Protein 5UVD (pdb70)

Radius of gyration: 18.01 Å; Cα contacts (8 Å, |Δi|>4): 349; chains: 1; bounding box: 35×50×34 Å

B-factor: mean 18.22, std 7.39, range [7.33, 64.28]

Structure (mmCIF, N/CA/C/O backbone):
data_5UVD
#
_entry.id   5UVD
#
_cell.length_a   33.649
_cell.length_b   51.105
_cell.length_c   121.190
_cell.angle_alpha   90.00
_cell.angle_beta   90.00
_cell.angle_gamma   90.00
#
_symmetry.space_group_name_H-M   'P 21 21 21'
#
loop_
_entity.id
_entity.type
_entity.pdbx_description
1 polymer 'Nucleotidyltransferase-like protein'
2 non-polymer 'MAGNESIUM ION'
3 water water
#
loop_
_atom_site.group_PDB
_atom_site.id
_atom_site.type_symbol
_atom_site.label_atom_id
_atom_site.label_alt_id
_atom_site.label_comp_id
_atom_site.label_asym_id
_atom_site.label_entity_id
_atom_site.label_seq_id
_atom_site.pdbx_PDB_ins_code
_atom_site.Cartn_x
_atom_site.Cartn_y
_atom_site.Cartn_z
_atom_site.occupancy
_atom_site.B_iso_or_equiv
_atom_site.auth_seq_id
_atom_site.auth_comp_id
_atom_site.auth_asym_id
_atom_site.auth_atom_id
_atom_site.pdbx_PDB_model_num
ATOM 1 N N . ALA A 1 4 ? -5.997 -10.507 32.150 1.00 35.91 2 ALA A N 1
ATOM 2 C CA . ALA A 1 4 ? -4.473 -10.421 32.157 1.00 35.00 2 ALA A CA 1
ATOM 3 C C . ALA A 1 4 ? -3.990 -10.009 30.787 1.00 29.50 2 ALA A C 1
ATOM 4 O O . ALA A 1 4 ? -4.516 -10.560 29.759 1.00 31.37 2 ALA A O 1
ATOM 6 N N . PRO A 1 5 ? -3.052 -9.032 30.718 1.00 23.10 3 PRO A N 1
ATOM 7 C CA . PRO A 1 5 ? -2.520 -8.752 29.374 1.00 18.97 3 PRO A CA 1
ATOM 8 C C . PRO A 1 5 ? -1.656 -9.927 28.959 1.00 16.85 3 PRO A C 1
ATOM 9 O O . PRO A 1 5 ? -0.935 -10.544 29.752 1.00 14.98 3 PRO A O 1
ATOM 13 N N . LEU A 1 6 ? -1.810 -10.290 27.711 1.00 13.58 4 LEU A N 1
ATOM 14 C CA . LEU A 1 6 ? -1.084 -11.371 27.128 1.00 14.05 4 LEU A CA 1
ATOM 15 C C . LEU A 1 6 ? 0.358 -10.913 26.913 1.00 12.33 4 LEU A C 1
ATOM 16 O O . LEU A 1 6 ? 0.603 -9.751 26.547 1.00 11.86 4 LEU A O 1
ATOM 21 N N . SER A 1 7 ? 1.299 -11.802 27.216 1.00 10.46 5 SER A N 1
ATOM 22 C CA . SER A 1 7 ? 2.689 -11.540 26.767 1.00 10.88 5 SER A CA 1
ATOM 23 C C . SER A 1 7 ? 2.757 -11.476 25.247 1.00 10.39 5 SER A C 1
ATOM 24 O O . SER A 1 7 ? 1.848 -11.943 24.557 1.00 9.42 5 SER A O 1
ATOM 27 N N . SER A 1 8 ? 3.873 -10.978 24.694 1.00 10.92 6 SER A N 1
ATOM 28 C CA . SER A 1 8 ? 4.072 -11.069 23.270 1.00 13.09 6 SER A CA 1
ATOM 29 C C . SER A 1 8 ? 4.057 -12.520 22.763 1.00 12.41 6 SER A C 1
ATOM 30 O O . SER A 1 8 ? 3.412 -12.822 21.751 1.00 11.10 6 SER A O 1
ATOM 33 N N . ASP A 1 9 ? 4.692 -13.422 23.498 1.00 11.32 7 ASP A N 1
ATOM 34 C CA . ASP A 1 9 ? 4.676 -14.837 23.128 1.00 11.33 7 ASP A CA 1
ATOM 35 C C . ASP A 1 9 ? 3.262 -15.417 23.092 1.00 11.17 7 ASP A C 1
ATOM 36 O O . ASP A 1 9 ? 2.859 -16.100 22.144 1.00 12.00 7 ASP A O 1
ATOM 41 N N . GLU A 1 10 ? 2.499 -15.115 24.110 1.00 11.04 8 GLU A N 1
ATOM 42 C CA . GLU A 1 10 ? 1.162 -15.593 24.226 1.00 10.57 8 GLU A CA 1
ATOM 43 C C . GLU A 1 10 ? 0.280 -15.053 23.092 1.00 9.97 8 GLU A C 1
ATOM 44 O O . GLU A 1 10 ? -0.478 -15.815 22.468 1.00 10.29 8 GLU A O 1
ATOM 50 N N . LEU A 1 11 ? 0.340 -13.753 22.861 1.00 9.71 9 LEU A N 1
ATOM 51 C CA . LEU A 1 11 ? -0.447 -13.149 21.792 1.00 9.93 9 LEU A CA 1
ATOM 52 C C . LEU A 1 11 ? -0.162 -13.837 20.461 1.00 10.64 9 LEU A C 1
ATOM 53 O O . LEU A 1 11 ? -1.087 -14.065 19.665 1.00 9.98 9 LEU A O 1
ATOM 58 N N . LYS A 1 12 ? 1.118 -14.119 20.180 1.00 10.11 10 LYS A N 1
ATOM 59 C CA . LYS A 1 12 ? 1.481 -14.763 18.980 1.00 10.78 10 LYS A CA 1
ATOM 60 C C . LYS A 1 12 ? 0.927 -16.169 18.851 1.00 10.14 10 LYS A C 1
ATOM 61 O O . LYS A 1 12 ? 0.487 -16.548 17.760 1.00 9.49 10 LYS A O 1
ATOM 67 N N . THR A 1 13 ? 0.884 -16.918 19.953 1.00 10.05 11 THR A N 1
ATOM 68 C CA . THR A 1 13 ? 0.186 -18.234 19.951 1.00 11.53 11 THR A CA 1
ATOM 69 C C . THR A 1 13 ? -1.296 -18.092 19.626 1.00 11.69 11 THR A C 1
ATOM 70 O O . THR A 1 13 ? -1.809 -18.811 18.708 1.00 12.95 11 THR A O 1
ATOM 74 N N . VAL A 1 14 ? -1.960 -17.114 20.261 1.00 10.80 12 VAL A N 1
ATOM 75 C CA . VAL A 1 14 ? -3.403 -16.920 20.017 1.00 10.90 12 VAL A CA 1
ATOM 76 C C . VAL A 1 14 ? -3.690 -16.590 18.529 1.00 11.81 12 VAL A C 1
ATOM 77 O O . VAL A 1 14 ? -4.503 -17.245 17.847 1.00 10.24 12 VAL A O 1
ATOM 81 N N . VAL A 1 15 ? -3.031 -15.565 18.018 1.00 11.97 13 VAL A N 1
ATOM 82 C CA . VAL A 1 15 ? -3.296 -15.170 16.625 1.00 11.33 13 VAL A CA 1
ATOM 83 C C . VAL A 1 15 ? -2.851 -16.217 15.610 1.00 11.49 13 VAL A C 1
ATOM 84 O O . VAL A 1 15 ? -3.482 -16.336 14.552 1.00 11.10 13 VAL A O 1
ATOM 88 N N . SER A 1 16 ? -1.763 -16.907 15.842 1.00 11.52 14 SER A N 1
ATOM 89 C CA . SER A 1 16 ? -1.381 -17.963 14.881 1.00 13.71 14 SER A CA 1
ATOM 90 C C . SER A 1 16 ? -2.418 -19.089 14.818 1.00 12.36 14 SER A C 1
ATOM 91 O O . SER A 1 16 ? -2.743 -19.528 13.739 1.00 10.75 14 SER A O 1
ATOM 94 N N . VAL A 1 17 ? -3.033 -19.441 15.953 1.00 12.15 15 VAL A N 1
ATOM 95 C CA . VAL A 1 17 ? -4.049 -20.464 15.933 1.00 12.83 15 VAL A CA 1
ATOM 96 C C . VAL A 1 17 ? -5.307 -19.920 15.292 1.00 11.39 15 VAL A C 1
ATOM 97 O O . VAL A 1 17 ? -5.917 -20.540 14.438 1.00 10.61 15 VAL A O 1
ATOM 101 N N . LEU A 1 18 ? -5.697 -18.706 15.652 1.00 12.14 16 LEU A N 1
ATOM 102 C CA . LEU A 1 18 ? -6.874 -18.154 15.044 1.00 12.13 16 LEU A CA 1
ATOM 103 C C . LEU A 1 18 ? -6.748 -18.116 13.502 1.00 11.39 16 LEU A C 1
ATOM 104 O O . LEU A 1 18 ? -7.707 -18.384 12.765 1.00 10.37 16 LEU A O 1
ATOM 109 N N . ALA A 1 19 ? -5.586 -17.675 13.045 1.00 10.20 17 ALA A N 1
ATOM 110 C CA . ALA A 1 19 ? -5.291 -17.551 11.589 1.00 10.83 17 ALA A CA 1
ATOM 111 C C . ALA A 1 19 ? -5.427 -18.935 10.930 1.00 10.19 17 ALA A C 1
ATOM 112 O O . ALA A 1 19 ? -6.097 -19.088 9.893 1.00 10.17 17 ALA A O 1
ATOM 114 N N . GLN A 1 20 ? -4.840 -19.939 11.567 1.00 10.74 18 GLN A N 1
ATOM 115 C CA . GLN A 1 20 ? -4.949 -21.349 11.117 1.00 12.33 18 GLN A CA 1
ATOM 116 C C . GLN A 1 20 ? -6.372 -21.793 10.975 1.00 12.02 18 GLN A C 1
ATOM 117 O O . GLN A 1 20 ? -6.752 -22.395 9.966 1.00 10.95 18 GLN A O 1
ATOM 123 N N . LYS A 1 21 ? -7.192 -21.498 11.983 1.00 11.29 19 LYS A N 1
ATOM 124 C CA . LYS A 1 21 ? -8.598 -21.950 11.972 1.00 12.77 19 LYS A CA 1
ATOM 125 C C . LYS A 1 21 ? -9.484 -21.185 10.962 1.00 11.94 19 LYS A C 1
ATOM 126 O O . LYS A 1 21 ? -10.268 -21.784 10.234 1.00 11.24 19 LYS A O 1
ATOM 132 N N . LEU A 1 22 ? -9.335 -19.863 10.899 1.00 11.08 20 LEU A N 1
ATOM 133 C CA . LEU A 1 22 ? -10.032 -19.079 9.898 1.00 10.96 20 LEU A CA 1
ATOM 134 C C . LEU A 1 22 ? -9.658 -19.450 8.464 1.00 10.35 20 LEU A C 1
ATOM 135 O O . LEU A 1 22 ? -10.539 -19.559 7.615 1.00 10.04 20 LEU A O 1
ATOM 140 N N . ASP A 1 23 ? -8.370 -19.649 8.212 1.00 10.79 21 ASP A N 1
ATOM 141 C CA . ASP A 1 23 ? -7.895 -20.137 6.940 1.00 11.90 21 ASP A CA 1
ATOM 142 C C . ASP A 1 23 ? -8.506 -21.503 6.603 1.00 11.61 21 ASP A C 1
ATOM 143 O O . ASP A 1 23 ? -8.912 -21.715 5.442 1.00 10.54 21 ASP A O 1
ATOM 148 N N . SER A 1 24 ? -8.626 -22.387 7.598 1.00 11.38 22 SER A N 1
ATOM 149 C CA . SER A 1 24 ? -9.171 -23.718 7.333 1.00 13.86 22 SER A CA 1
ATOM 150 C C . SER A 1 24 ? -10.703 -23.639 7.038 1.00 14.91 22 SER A C 1
ATOM 151 O O . SER A 1 24 ? -11.205 -24.457 6.317 1.00 14.26 22 SER A O 1
ATOM 154 N N . LEU A 1 25 ? -11.395 -22.622 7.555 1.00 13.38 23 LEU A N 1
ATOM 155 C CA . LEU A 1 25 ? -12.795 -22.338 7.210 1.00 13.73 23 LEU A CA 1
ATOM 156 C C . LEU A 1 25 ? -12.988 -21.491 5.944 1.00 12.63 23 LEU A C 1
ATOM 157 O O . LEU A 1 25 ? -14.124 -21.215 5.560 1.00 11.44 23 LEU A O 1
ATOM 162 N N . ASN A 1 26 ? -11.877 -21.134 5.291 1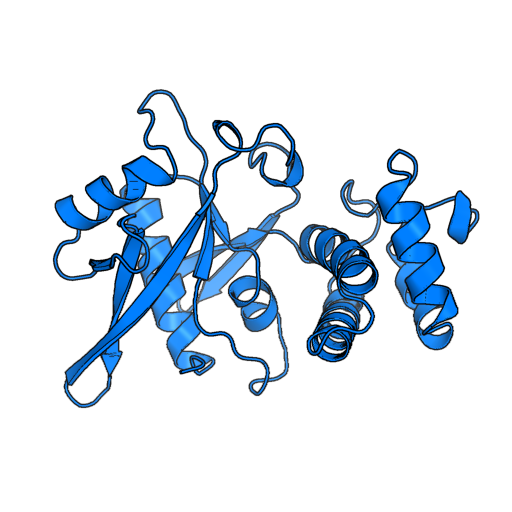.00 12.16 24 ASN A N 1
ATOM 163 C CA . ASN A 1 26 ? -11.856 -20.238 4.192 1.00 14.15 24 ASN A CA 1
ATOM 164 C C . ASN A 1 26 ? -12.579 -18.910 4.429 1.00 12.62 24 ASN A C 1
ATOM 165 O O . ASN A 1 26 ? -13.356 -18.471 3.595 1.00 11.44 24 ASN A O 1
ATOM 170 N N . ILE A 1 27 ? -12.385 -18.350 5.614 1.00 10.46 25 ILE A N 1
ATOM 171 C CA . ILE A 1 27 ? -12.888 -17.035 5.954 1.00 10.93 25 ILE A CA 1
ATOM 172 C C . ILE A 1 27 ? -11.784 -16.040 5.951 1.00 11.91 25 ILE A C 1
ATOM 173 O O . ILE A 1 27 ? -10.781 -16.197 6.689 1.00 12.54 25 ILE A O 1
ATOM 178 N N . ASP A 1 28 ? -11.929 -15.023 5.120 1.00 11.45 26 ASP A N 1
ATOM 179 C CA . ASP A 1 28 ? -10.965 -13.940 5.052 1.00 12.39 26 ASP A CA 1
ATOM 180 C C . ASP A 1 28 ? -11.207 -12.981 6.232 1.00 11.96 26 ASP A C 1
ATOM 181 O O . ASP A 1 28 ? -12.316 -12.830 6.686 1.00 10.15 26 ASP A O 1
ATOM 186 N N . TYR A 1 29 ? -10.134 -12.432 6.760 1.00 11.45 27 TYR A N 1
ATOM 187 C CA . TYR A 1 29 ? -10.168 -11.631 7.964 1.00 11.12 27 TYR A CA 1
ATOM 188 C C . TYR A 1 29 ? -8.999 -10.662 8.020 1.00 10.96 27 TYR A C 1
ATOM 189 O O . TYR A 1 29 ? -8.006 -10.781 7.284 1.00 8.79 27 TYR A O 1
ATOM 198 N N . ALA A 1 30 ? -9.087 -9.708 8.958 1.00 10.24 28 ALA A N 1
ATOM 199 C CA . ALA A 1 30 ? -7.873 -8.926 9.304 1.00 10.32 28 ALA A CA 1
ATOM 200 C C . ALA A 1 30 ? -7.960 -8.539 10.742 1.00 9.65 28 ALA A C 1
ATOM 201 O O . ALA A 1 30 ? -8.997 -8.171 11.222 1.00 9.61 28 ALA A O 1
ATOM 203 N N . ILE A 1 31 ? -6.858 -8.664 11.453 1.00 10.32 29 ILE A N 1
ATOM 204 C CA . ILE A 1 31 ? -6.791 -8.285 12.854 1.00 10.22 29 ILE A CA 1
ATOM 205 C C . ILE A 1 31 ? -6.547 -6.753 12.974 1.00 10.10 29 ILE A C 1
ATOM 206 O O . ILE A 1 31 ? -5.809 -6.182 12.235 1.00 9.96 29 ILE A O 1
ATOM 211 N N . MET A 1 32 ? -7.241 -6.120 13.926 1.00 10.43 30 MET A N 1
ATOM 212 C CA . MET A 1 32 ? -7.141 -4.701 14.203 1.00 10.47 30 MET A CA 1
ATOM 213 C C . MET A 1 32 ? -6.914 -4.542 15.703 1.00 10.51 30 MET A C 1
ATOM 214 O O . MET A 1 32 ? -6.539 -5.532 16.433 1.00 10.08 30 MET A O 1
ATOM 219 N N . GLY A 1 33 ? -7.134 -3.341 16.175 1.00 10.51 31 GLY A N 1
ATOM 220 C CA . GLY A 1 33 ? -7.063 -3.072 17.627 1.00 11.29 31 GLY A CA 1
ATOM 221 C C . GLY A 1 33 ? -5.707 -3.373 18.270 1.00 11.79 31 GLY A C 1
ATOM 222 O O . GLY A 1 33 ? -4.688 -3.341 17.644 1.00 13.15 31 GLY A O 1
ATOM 223 N N . GLY A 1 34 ? -5.754 -3.624 19.580 1.00 12.75 32 GLY A N 1
ATOM 224 C CA . GLY A 1 34 ? -4.561 -3.826 20.398 1.00 12.40 32 GLY A CA 1
ATOM 225 C C . GLY A 1 34 ? -3.697 -4.941 19.878 1.00 12.32 32 GLY A C 1
ATOM 226 O O . GLY A 1 34 ? -2.442 -4.825 19.890 1.00 14.84 32 GLY A O 1
ATOM 227 N N . ALA A 1 35 ? -4.322 -6.057 19.442 1.00 11.49 33 ALA A N 1
ATOM 228 C CA . ALA A 1 35 ? -3.512 -7.151 18.867 1.00 12.24 33 ALA A CA 1
ATOM 229 C C . ALA A 1 35 ? -2.643 -6.697 17.687 1.00 11.27 33 ALA A C 1
ATOM 230 O O . ALA A 1 35 ? -1.432 -7.013 17.612 1.00 11.49 33 ALA A O 1
ATOM 232 N N . ALA A 1 36 ? -3.246 -5.966 16.757 1.00 10.56 34 ALA A N 1
ATOM 233 C CA . ALA A 1 36 ? -2.460 -5.482 15.599 1.00 10.61 34 ALA A CA 1
ATOM 234 C C . ALA A 1 36 ? -1.341 -4.598 16.038 1.00 11.31 34 ALA A C 1
ATOM 235 O O . ALA A 1 36 ? -0.190 -4.754 15.568 1.00 10.81 34 ALA A O 1
ATOM 237 N N . THR A 1 37 ? -1.688 -3.644 16.889 1.00 12.06 35 THR A N 1
ATOM 238 C CA . THR A 1 37 ? -0.691 -2.701 17.440 1.00 12.99 35 THR A CA 1
ATOM 239 C C . THR A 1 37 ? 0.481 -3.412 18.102 1.00 12.89 35 THR A C 1
ATOM 240 O O . THR A 1 37 ? 1.626 -3.084 17.833 1.00 13.19 35 THR A O 1
ATOM 244 N N . CYS A 1 38 ? 0.157 -4.386 18.932 1.00 12.05 36 CYS A N 1
ATOM 245 C CA . CYS A 1 38 ? 1.168 -5.180 19.661 1.00 12.70 36 CYS A CA 1
ATOM 246 C C . CYS A 1 38 ? 2.022 -5.984 18.727 1.00 12.88 36 CYS A C 1
ATOM 247 O O . CYS A 1 38 ? 3.259 -6.067 18.922 1.00 13.59 36 CYS A O 1
ATOM 250 N N . LEU A 1 39 ? 1.385 -6.604 17.721 1.00 12.70 37 LEU A N 1
ATOM 251 C CA . LEU A 1 39 ? 2.126 -7.398 16.761 1.00 13.39 37 LEU A CA 1
ATOM 252 C C . LEU A 1 39 ? 3.118 -6.591 15.941 1.00 15.81 37 LEU A C 1
ATOM 253 O O . LEU A 1 39 ? 4.195 -7.095 15.605 1.00 14.78 37 LEU A O 1
ATOM 258 N N . LEU A 1 40 ? 2.766 -5.343 15.668 1.00 14.99 38 LEU A N 1
ATOM 259 C CA . LEU A 1 40 ? 3.649 -4.416 14.976 1.00 16.68 38 LEU A CA 1
ATOM 260 C C . LEU A 1 40 ? 4.575 -3.617 15.892 1.00 18.60 38 LEU A C 1
ATOM 261 O O . LEU A 1 40 ? 5.359 -2.849 15.421 1.00 18.30 38 LEU A O 1
ATOM 266 N N . SER A 1 41 ? 4.493 -3.806 17.196 1.00 20.03 39 SER A N 1
ATOM 267 C CA . SER A 1 41 ? 5.397 -3.101 18.138 1.00 21.73 39 SER A CA 1
ATOM 268 C C . SER A 1 41 ? 6.808 -3.656 18.278 1.00 21.94 39 SER A C 1
ATOM 269 O O . SER A 1 41 ? 7.018 -4.830 18.415 1.00 24.62 39 SER A O 1
ATOM 272 N N . GLY A 1 42 ? 7.789 -2.785 18.359 1.00 21.38 40 GLY A N 1
ATOM 273 C CA . GLY A 1 42 ? 9.150 -3.191 18.741 1.00 23.34 40 GLY A CA 1
ATOM 274 C C . GLY A 1 42 ? 9.329 -3.378 20.248 1.00 25.40 40 GLY A C 1
ATOM 275 O O . GLY A 1 42 ? 10.334 -3.979 20.696 1.00 27.25 40 GLY A O 1
ATOM 276 N N . ASP A 1 43 ? 8.337 -2.920 21.031 1.00 20.58 41 ASP A N 1
ATOM 277 C CA . ASP A 1 43 ? 8.417 -2.923 22.489 1.00 19.55 41 ASP A CA 1
ATOM 278 C C . ASP A 1 43 ? 7.587 -4.061 23.086 1.00 18.76 41 ASP A C 1
ATOM 279 O O . ASP A 1 43 ? 6.353 -4.032 23.060 1.00 19.32 41 ASP A O 1
ATOM 284 N N . PRO A 1 44 ? 8.254 -5.058 23.666 1.00 19.25 42 PRO A N 1
ATOM 285 C CA . PRO A 1 44 ? 7.514 -6.144 24.303 1.00 19.74 42 PRO A CA 1
ATOM 286 C C . PRO A 1 44 ? 6.589 -5.732 25.459 1.00 16.74 42 PRO A C 1
ATOM 287 O O . PRO A 1 44 ? 5.743 -6.525 25.849 1.00 19.32 42 PRO A O 1
ATOM 291 N N . ASN A 1 45 ? 6.771 -4.536 26.022 1.00 15.25 43 ASN A N 1
ATOM 292 C CA . ASN A 1 45 ? 5.920 -4.043 27.104 1.00 14.29 43 ASN A CA 1
ATOM 293 C C . ASN A 1 45 ? 4.554 -3.638 26.616 1.00 13.00 43 ASN A C 1
ATOM 294 O O . ASN A 1 45 ? 3.646 -3.611 27.399 1.00 12.62 43 ASN A O 1
ATOM 299 N N . ARG A 1 46 ? 4.419 -3.331 25.336 1.00 13.34 44 ARG A N 1
ATOM 300 C CA . ARG A 1 46 ? 3.104 -3.075 24.736 1.00 13.41 44 ARG A CA 1
ATOM 301 C C . ARG A 1 46 ? 2.323 -4.407 24.613 1.00 14.00 44 ARG A C 1
ATOM 302 O O . ARG A 1 46 ? 2.730 -5.314 23.866 1.00 13.20 44 ARG A O 1
ATOM 310 N N . ARG A 1 47 ? 1.256 -4.536 25.398 1.00 12.86 45 ARG A N 1
ATOM 311 C CA . ARG A 1 47 ? 0.500 -5.783 25.480 1.00 12.54 45 ARG A CA 1
ATOM 312 C C . ARG A 1 47 ? -1.019 -5.513 25.496 1.00 12.04 45 ARG A C 1
ATOM 313 O O . ARG A 1 47 ? -1.489 -4.430 25.853 1.00 11.72 45 ARG A O 1
ATOM 321 N N . THR A 1 48 ? -1.771 -6.544 25.193 1.00 11.69 46 THR A N 1
ATOM 322 C CA . THR A 1 48 ? -3.241 -6.433 25.101 1.00 11.86 46 THR A CA 1
ATOM 323 C C . THR A 1 48 ? -3.902 -7.676 25.673 1.00 11.69 46 THR A C 1
ATOM 32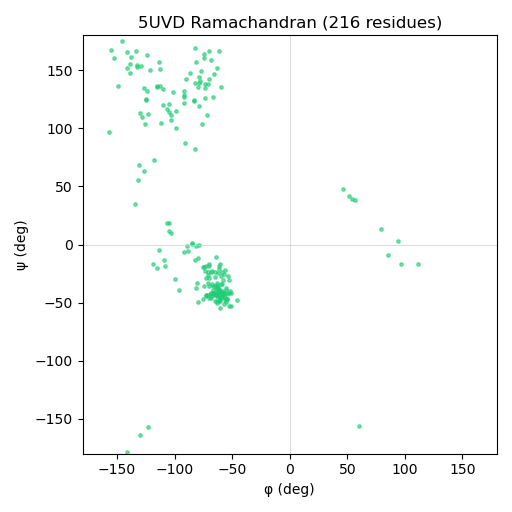4 O O . THR A 1 48 ? -3.243 -8.679 25.903 1.00 13.74 46 THR A O 1
ATOM 328 N N . GLU A 1 49 ? -5.208 -7.595 25.922 1.00 12.65 47 GLU A N 1
ATOM 329 C CA . GLU A 1 49 ? -5.931 -8.634 26.624 1.00 15.13 47 GLU A CA 1
ATOM 330 C C . GLU A 1 49 ? -6.901 -9.476 25.751 1.00 14.54 47 GLU A C 1
ATOM 331 O O . GLU A 1 49 ? -7.314 -10.552 26.161 1.00 15.98 47 GLU A O 1
ATOM 337 N N . ASP A 1 50 ? -7.267 -8.962 24.586 1.00 12.87 48 ASP A N 1
ATOM 338 C CA . ASP A 1 50 ? -8.150 -9.720 23.682 1.00 12.13 48 ASP A CA 1
ATOM 339 C C . ASP A 1 50 ? -7.728 -9.517 22.230 1.00 10.93 48 ASP A C 1
ATOM 340 O O . ASP A 1 50 ? -6.743 -8.825 21.932 1.00 10.46 48 ASP A O 1
ATOM 345 N N . VAL A 1 51 ? -8.474 -10.122 21.319 1.00 10.94 49 VAL A N 1
ATOM 346 C CA . VAL A 1 51 ? -8.155 -10.017 19.896 1.00 10.48 49 VAL A CA 1
ATOM 347 C C . VAL A 1 51 ? -9.362 -9.510 19.180 1.00 10.32 49 VAL A C 1
ATOM 348 O O . VAL A 1 51 ? -10.455 -10.097 19.322 1.00 11.24 49 VAL A O 1
ATOM 352 N N . ASP A 1 52 ? -9.179 -8.427 18.443 1.00 10.06 50 ASP A N 1
ATOM 353 C CA . ASP A 1 52 ? -10.264 -7.768 17.670 1.00 10.48 50 ASP A CA 1
ATOM 354 C C . ASP A 1 52 ? -10.030 -7.980 16.214 1.00 9.97 50 ASP A C 1
ATOM 355 O O . ASP A 1 52 ? -8.893 -7.858 15.798 1.00 9.58 50 ASP A O 1
ATOM 360 N N . LEU A 1 53 ? -11.059 -8.369 15.428 1.00 9.03 51 LEU A N 1
ATOM 361 C CA . LEU A 1 53 ? -10.832 -8.642 14.039 1.00 9.28 51 LEU A CA 1
ATOM 362 C C . LEU A 1 53 ? -12.099 -8.402 13.276 1.00 8.44 51 LEU A C 1
ATOM 363 O O . LEU A 1 53 ? -13.215 -8.445 13.845 1.00 8.52 51 LEU A O 1
ATOM 368 N N . VAL A 1 54 ? -11.912 -8.222 11.982 1.00 7.96 52 VAL A N 1
ATOM 369 C CA . VAL A 1 54 ? -12.980 -8.075 11.042 1.00 8.12 52 VAL A CA 1
ATOM 370 C C . VAL A 1 54 ? -12.923 -9.332 10.176 1.00 8.16 52 VAL A C 1
ATOM 371 O O . VAL A 1 54 ? -11.851 -9.735 9.727 1.00 7.85 52 VAL A O 1
ATOM 375 N N . ILE A 1 55 ? -14.072 -9.920 9.895 1.00 8.91 53 ILE A N 1
ATOM 376 C CA . ILE A 1 55 ? -14.166 -10.991 8.923 1.00 9.64 53 ILE A CA 1
ATOM 377 C C . ILE A 1 55 ? -14.990 -10.555 7.712 1.00 10.71 53 ILE A C 1
ATOM 378 O O . ILE A 1 55 ? -15.791 -9.578 7.778 1.00 10.00 53 ILE A O 1
ATOM 383 N N . HIS A 1 56 ? -14.735 -11.245 6.607 1.00 9.98 54 HIS A N 1
ATOM 384 C CA . HIS A 1 56 ? -15.518 -11.014 5.361 1.00 12.69 54 HIS A CA 1
ATOM 385 C C . HIS A 1 56 ? -16.716 -11.957 5.309 1.00 12.09 54 HIS A C 1
ATOM 386 O O . HIS A 1 56 ? -16.545 -13.161 5.401 1.00 12.90 54 HIS A O 1
ATOM 393 N N . VAL A 1 57 ? -17.921 -11.418 5.077 1.00 13.65 55 VAL A N 1
ATOM 394 C CA . VAL A 1 57 ? -19.108 -12.252 5.008 1.00 13.23 55 VAL A CA 1
ATOM 395 C C . VAL A 1 57 ? -19.449 -12.455 3.521 1.00 13.34 55 VAL A C 1
ATOM 396 O O . VAL A 1 57 ? -19.476 -11.504 2.740 1.00 11.09 55 VAL A O 1
ATOM 400 N N . ASP A 1 58 ? -19.674 -13.693 3.162 1.00 13.15 56 ASP A N 1
ATOM 401 C CA . ASP A 1 58 ? -20.042 -13.986 1.802 1.00 15.22 56 ASP A CA 1
ATOM 402 C C . ASP A 1 58 ? -21.384 -14.729 1.792 1.00 15.03 56 ASP A C 1
ATOM 403 O O . ASP A 1 58 ? -22.184 -14.601 2.737 1.00 13.55 56 ASP A O 1
ATOM 408 N N . HIS A 1 59 ? -21.637 -15.465 0.719 1.00 14.66 57 HIS A N 1
ATOM 409 C CA . HIS A 1 59 ? -22.906 -16.167 0.530 1.00 15.71 57 HIS A CA 1
ATOM 410 C C . HIS A 1 59 ? -23.227 -17.175 1.638 1.00 14.46 57 HIS A C 1
ATOM 411 O O . HIS A 1 59 ? -24.370 -17.465 1.839 1.00 12.31 57 HIS A O 1
ATOM 418 N N . ARG A 1 60 ? -22.206 -17.690 2.363 1.00 13.25 58 ARG A N 1
ATOM 419 C CA . ARG A 1 60 ? -22.451 -18.596 3.462 1.00 12.70 58 ARG A CA 1
ATOM 420 C C . ARG A 1 60 ? -23.096 -17.913 4.651 1.00 11.79 58 ARG A C 1
ATOM 421 O O . ARG A 1 60 ? -23.599 -18.585 5.554 1.00 11.39 58 ARG A O 1
ATOM 429 N N . LYS A 1 61 ? -23.033 -16.581 4.668 1.00 11.18 59 LYS A N 1
ATOM 430 C CA . LYS A 1 61 ? -23.596 -15.736 5.754 1.00 13.62 59 LYS A CA 1
ATOM 431 C C . LYS A 1 61 ? -23.016 -16.102 7.150 1.00 12.80 59 LYS A C 1
ATOM 432 O O . LYS A 1 61 ? -23.730 -16.125 8.174 1.00 12.45 59 LYS A O 1
ATOM 438 N N . ILE A 1 62 ? -21.714 -16.417 7.176 1.00 12.92 60 ILE A N 1
ATOM 439 C CA . ILE A 1 62 ? -21.040 -16.571 8.458 1.00 12.73 60 ILE A CA 1
ATOM 440 C C . ILE A 1 62 ? -20.664 -15.154 8.903 1.00 12.79 60 ILE A C 1
ATOM 441 O O . ILE A 1 62 ? -19.529 -14.700 8.734 1.00 12.22 60 ILE A O 1
ATOM 446 N N . THR A 1 63 ? -21.642 -14.485 9.491 1.00 12.05 61 THR A N 1
ATOM 447 C CA . THR A 1 63 ? -21.498 -13.148 10.014 1.00 11.56 61 THR A CA 1
ATOM 448 C C . THR A 1 63 ? -20.590 -13.235 11.252 1.00 10.72 61 THR A C 1
ATOM 449 O O . THR A 1 63 ? -20.344 -14.313 11.761 1.00 11.19 61 THR A O 1
ATOM 453 N N . ALA A 1 64 ? -20.105 -12.097 11.718 1.00 11.32 62 ALA A N 1
ATOM 454 C CA . ALA A 1 64 ? -19.258 -12.035 12.956 1.00 11.99 62 ALA A CA 1
ATOM 455 C C . ALA A 1 64 ? -19.989 -12.756 14.100 1.00 11.54 62 ALA A C 1
ATOM 456 O O . ALA A 1 64 ? -19.383 -13.581 14.795 1.00 11.96 62 ALA A O 1
ATOM 458 N N . ASP A 1 65 ? -21.327 -12.578 14.201 1.00 12.99 63 ASP A N 1
ATOM 459 C CA . ASP A 1 65 ? -22.084 -13.235 15.230 1.00 13.81 63 ASP A CA 1
ATOM 460 C C . ASP A 1 65 ? -22.146 -14.741 15.017 1.00 14.21 63 ASP A C 1
ATOM 461 O O . ASP A 1 65 ? -21.963 -15.535 15.938 1.00 14.35 63 ASP A O 1
ATOM 466 N N . ASN A 1 66 ? -22.397 -15.142 13.766 1.00 12.37 64 ASN A N 1
ATOM 467 C CA . ASN A 1 66 ? -22.497 -16.532 13.413 1.00 11.00 64 ASN A CA 1
ATOM 468 C C . ASN A 1 66 ? -21.171 -17.289 13.510 1.00 11.73 64 ASN A C 1
ATOM 469 O O . ASN A 1 66 ? -21.155 -18.471 13.660 1.00 11.26 64 ASN A O 1
ATOM 474 N N . LEU A 1 67 ? -20.067 -16.582 13.412 1.00 11.00 65 LEU A N 1
ATOM 475 C CA . LEU A 1 67 ? -18.748 -17.215 13.563 1.00 11.83 65 LEU A CA 1
ATOM 476 C C . LEU A 1 67 ? -18.579 -17.926 14.908 1.00 11.70 65 LEU A C 1
ATOM 477 O O . LEU A 1 67 ? -17.874 -18.940 14.998 1.00 11.75 65 LEU A O 1
ATOM 482 N N . THR A 1 68 ? -19.242 -17.419 15.945 1.00 11.50 66 THR A N 1
ATOM 483 C CA . THR A 1 68 ? -19.141 -17.994 17.254 1.00 11.76 66 THR A CA 1
ATOM 484 C C . THR A 1 68 ? -19.542 -19.444 17.214 1.00 12.35 66 THR A C 1
ATOM 485 O O . THR A 1 68 ? -18.815 -20.318 17.657 1.00 10.19 66 THR A O 1
ATOM 489 N N . THR A 1 69 ? -20.718 -19.719 16.638 1.00 12.82 67 THR A N 1
ATOM 490 C CA . THR A 1 69 ? -21.188 -21.050 16.521 1.00 13.60 67 THR A CA 1
ATOM 491 C C . THR A 1 69 ? -20.331 -21.943 15.681 1.00 14.07 67 THR A C 1
ATOM 492 O O . THR A 1 69 ? -20.120 -23.093 16.031 1.00 13.10 67 THR A O 1
ATOM 496 N N . GLN A 1 70 ? -19.823 -21.417 14.562 1.00 13.20 68 GLN A N 1
ATOM 497 C CA . GLN A 1 70 ? -18.992 -22.174 13.699 1.00 15.60 68 GLN A CA 1
ATOM 498 C C . GLN A 1 70 ? -17.655 -22.607 14.353 1.00 14.23 68 GLN A C 1
ATOM 499 O O . GLN A 1 70 ? -17.256 -23.796 14.231 1.00 12.91 68 GLN A O 1
ATOM 505 N N . LEU A 1 71 ? -17.051 -21.696 15.091 1.00 11.51 69 LEU A N 1
ATOM 506 C CA . LEU A 1 71 ? -15.807 -21.999 15.843 1.00 13.07 69 LEU A CA 1
ATOM 507 C C . LEU A 1 71 ? -16.049 -23.074 16.924 1.00 14.72 69 LEU A C 1
ATOM 508 O O . LEU A 1 71 ? -15.274 -23.994 17.059 1.00 13.86 69 LEU A O 1
ATOM 513 N N . LEU A 1 72 ? -17.170 -22.949 17.662 1.00 16.30 70 LEU A N 1
ATOM 514 C CA . LEU A 1 72 ? -17.493 -23.894 18.734 1.00 17.82 70 LEU A CA 1
ATOM 515 C C . LEU A 1 72 ? -17.815 -25.271 18.173 1.00 19.05 70 LEU A C 1
ATOM 516 O O . LEU A 1 72 ? -17.463 -26.275 18.732 1.00 19.36 70 LEU A O 1
ATOM 521 N N . LYS A 1 73 ? -18.432 -25.301 17.007 1.00 19.55 71 LYS A N 1
ATOM 522 C CA . LYS A 1 73 ? -18.751 -26.528 16.339 1.00 24.40 71 LYS A CA 1
ATOM 523 C C . LYS A 1 73 ? -17.543 -27.203 15.671 1.00 21.16 71 LYS A C 1
ATOM 524 O O . LYS A 1 73 ? -17.333 -28.396 15.820 1.00 21.23 71 LYS A O 1
ATOM 530 N N . SER A 1 74 ? -16.738 -26.451 14.946 1.00 17.94 72 SER A N 1
ATOM 531 C CA . SER A 1 74 ? -15.641 -27.025 14.204 1.00 17.74 72 SER A CA 1
ATOM 532 C C . SER A 1 74 ? -14.405 -27.305 15.064 1.00 17.84 72 SER A C 1
ATOM 533 O O . SER A 1 74 ? -13.677 -28.259 14.782 1.00 17.53 72 SER A O 1
ATOM 536 N N . PHE A 1 75 ? -14.155 -26.459 16.085 1.00 15.99 73 PHE A N 1
ATOM 537 C CA . PHE A 1 75 ? -12.910 -26.504 16.855 1.00 15.19 73 PHE A CA 1
ATOM 538 C C . PHE A 1 75 ? -13.200 -26.481 18.371 1.00 15.61 73 PHE A C 1
ATOM 539 O O . PHE A 1 75 ? -12.715 -25.615 19.081 1.00 16.72 73 PHE A O 1
ATOM 547 N N . PRO A 1 76 ? -14.007 -27.428 18.852 1.00 18.16 74 PRO A N 1
ATOM 548 C CA . PRO A 1 76 ? -14.421 -27.483 20.256 1.00 18.64 74 PRO A CA 1
ATOM 549 C C . PRO A 1 76 ? -13.251 -27.559 21.229 1.00 20.92 74 PRO A C 1
ATOM 550 O O . PRO A 1 76 ? -13.386 -27.084 22.335 1.00 23.11 74 PRO A O 1
ATOM 554 N N . SER A 1 77 ? -12.093 -28.072 20.815 1.00 19.73 75 SER A N 1
ATOM 555 C CA . SER A 1 77 ? -10.878 -28.050 21.677 1.00 19.96 75 SER A CA 1
ATOM 556 C C . SER A 1 77 ? -10.257 -26.697 21.872 1.00 20.36 75 SER A C 1
ATOM 557 O O . SER A 1 77 ? -9.499 -26.506 22.792 1.00 19.07 75 SER A O 1
ATOM 560 N N . ASP A 1 78 ? -10.498 -25.788 20.943 1.00 17.05 76 ASP A N 1
ATOM 561 C CA . ASP A 1 78 ? -9.818 -24.512 20.935 1.00 18.28 76 ASP A CA 1
ATOM 562 C C . ASP A 1 78 ? -10.617 -23.317 21.284 1.00 17.03 76 ASP A C 1
ATOM 563 O O . ASP A 1 78 ? -10.031 -22.277 21.575 1.00 16.19 76 ASP A O 1
ATOM 568 N N . PHE A 1 79 ? -11.967 -23.442 21.315 1.00 16.33 77 PHE A N 1
ATOM 569 C CA . PHE A 1 79 ? -12.782 -22.267 21.540 1.00 15.91 77 PHE A CA 1
ATOM 570 C C . PHE A 1 79 ? -13.897 -22.632 22.461 1.00 16.97 77 PHE A C 1
ATOM 571 O O . PHE A 1 79 ? -14.354 -23.773 22.440 1.00 18.58 77 PHE A O 1
ATOM 579 N N . GLU A 1 80 ? -14.292 -21.680 23.267 1.00 16.10 78 GLU A N 1
ATOM 580 C CA . GLU A 1 80 ? -15.474 -21.843 24.125 1.00 18.64 78 GLU A CA 1
ATOM 581 C C . GLU A 1 80 ? -16.246 -20.541 24.194 1.00 18.67 78 GLU A C 1
ATOM 582 O O . GLU A 1 80 ? -15.662 -19.471 24.032 1.00 18.77 78 GLU A O 1
ATOM 588 N N . GLY A 1 81 ? -17.561 -20.656 24.417 1.00 15.90 79 GLY A N 1
ATOM 589 C CA . GLY A 1 81 ? -18.425 -19.529 24.457 1.00 15.90 79 GLY A CA 1
ATOM 590 C C . GLY A 1 81 ? -18.327 -18.840 25.768 1.00 16.17 79 GLY A C 1
ATOM 591 O O . GLY A 1 81 ? -18.220 -19.506 26.793 1.00 16.90 79 GLY A O 1
ATOM 592 N N . VAL A 1 82 ? -18.250 -17.507 25.713 1.00 15.60 80 VAL A N 1
ATOM 593 C CA . VAL A 1 82 ? -18.224 -16.641 26.880 1.00 15.12 80 VAL A CA 1
ATOM 594 C C . VAL A 1 82 ? -19.361 -15.664 26.739 1.00 15.08 80 VAL A C 1
ATOM 595 O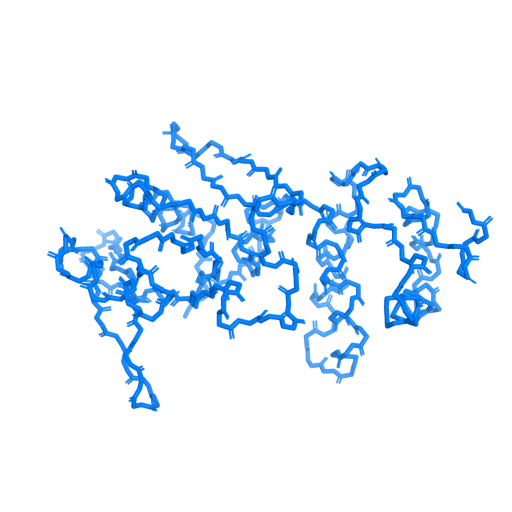 O . VAL A 1 82 ? -19.542 -15.047 25.682 1.00 12.65 80 VAL A O 1
ATOM 599 N N . SER A 1 83 ? -20.121 -15.527 27.822 1.00 14.90 81 SER A N 1
ATOM 600 C CA . SER A 1 83 ? -21.216 -14.588 27.889 1.00 15.78 81 SER A CA 1
ATOM 601 C C . SER A 1 83 ? -21.121 -13.699 29.134 1.00 17.69 81 SER A C 1
ATOM 602 O O . SER A 1 83 ? -21.373 -14.175 30.250 1.00 18.74 81 SER A O 1
ATOM 605 N N . GLN A 1 84 ? -20.827 -12.421 28.947 1.00 20.79 82 GLN A N 1
ATOM 606 C CA . GLN A 1 84 ? -20.755 -11.450 30.058 1.00 22.97 82 GLN A CA 1
ATOM 607 C C . GLN A 1 84 ? -22.006 -10.574 30.217 1.00 20.50 82 GLN A C 1
ATOM 608 O O . GLN A 1 84 ? -22.308 -10.183 31.336 1.00 21.57 82 GLN A O 1
ATOM 614 N N . PHE A 1 85 ? -22.707 -10.299 29.128 1.00 16.04 83 PHE A N 1
ATOM 615 C CA . PHE A 1 85 ? -23.870 -9.396 29.108 1.00 18.10 83 PHE A CA 1
ATOM 616 C C . PHE A 1 85 ? -25.034 -10.038 28.309 1.00 15.35 83 PHE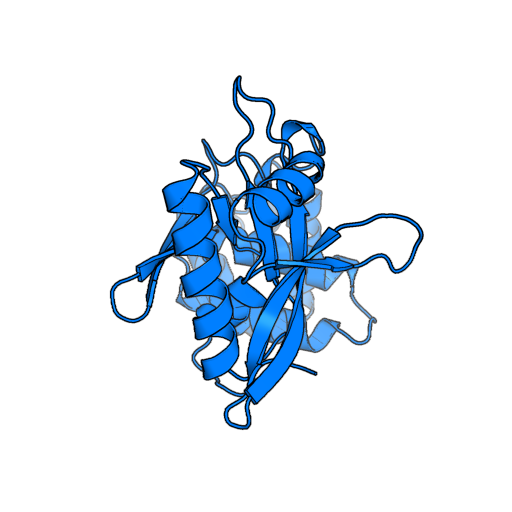 A C 1
ATOM 617 O O . PHE A 1 85 ? -25.782 -9.362 27.626 1.00 15.94 83 PHE A O 1
ATOM 625 N N . GLY A 1 86 ? -25.147 -11.343 28.407 1.00 14.08 84 GLY A N 1
ATOM 62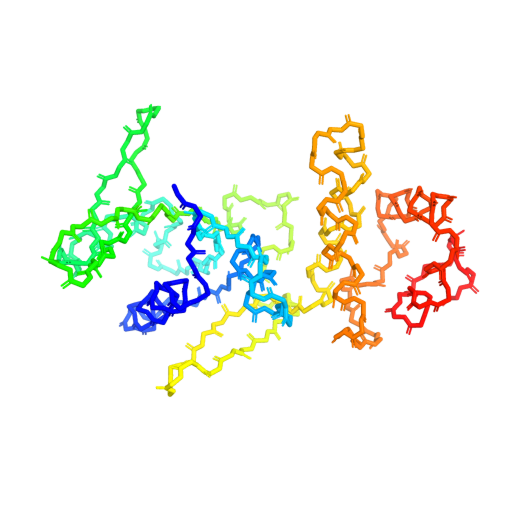6 C CA . GLY A 1 86 ? -26.240 -12.095 27.766 1.00 14.63 84 GLY A CA 1
ATOM 627 C C . GLY A 1 86 ? -26.055 -12.348 26.266 1.00 13.06 84 GLY A C 1
ATOM 628 O O . GLY A 1 86 ? -27.039 -12.716 25.568 1.00 11.43 84 GLY A O 1
ATOM 629 N N . HIS A 1 87 ? -24.833 -12.123 25.782 1.00 12.42 85 HIS A N 1
ATOM 630 C CA . HIS A 1 87 ? -24.352 -12.241 24.414 1.00 13.42 85 HIS A CA 1
ATOM 631 C C . HIS A 1 87 ? -23.069 -13.073 24.388 1.00 11.93 85 HIS A C 1
ATOM 632 O O . HIS A 1 87 ? -22.068 -12.725 25.043 1.00 13.03 85 HIS A O 1
ATOM 639 N N . THR A 1 88 ? -23.249 -14.225 23.765 1.00 12.87 86 THR A N 1
ATOM 640 C CA . THR A 1 88 ? -22.207 -15.233 23.686 1.00 12.33 86 THR A CA 1
ATOM 641 C C . THR A 1 88 ? -21.261 -14.910 22.523 1.00 13.60 86 THR A C 1
ATOM 642 O O . THR A 1 88 ? -21.696 -14.822 21.390 1.00 11.59 86 THR A O 1
ATOM 646 N N . ILE A 1 89 ? -19.977 -14.798 22.863 1.00 12.09 87 ILE A N 1
ATOM 647 C CA . ILE A 1 89 ? -18.881 -14.577 21.937 1.00 13.52 87 ILE A CA 1
ATOM 648 C C . ILE A 1 89 ? -17.834 -15.705 22.121 1.00 12.72 87 ILE A C 1
ATOM 649 O O . ILE A 1 89 ? -17.923 -16.482 23.105 1.00 12.65 87 ILE A O 1
ATOM 654 N N . PRO A 1 90 ? -16.917 -15.890 21.138 1.00 11.80 88 PRO A N 1
ATOM 655 C CA . PRO A 1 90 ? -15.969 -16.969 21.191 1.00 12.11 88 PRO A CA 1
ATOM 656 C C . PRO A 1 90 ? -14.668 -16.501 21.922 1.00 12.84 88 PRO A C 1
ATOM 657 O O . PRO A 1 90 ? -14.308 -15.304 21.867 1.00 12.37 88 PRO A O 1
ATOM 661 N N . ALA A 1 91 ? -14.097 -17.405 22.711 1.00 12.55 89 ALA A N 1
ATOM 662 C CA . ALA A 1 91 ? -12.837 -17.207 23.407 1.00 12.92 89 ALA A CA 1
ATOM 663 C C . ALA A 1 91 ? -11.951 -18.376 23.028 1.00 12.17 89 ALA A C 1
ATOM 664 O O . ALA A 1 91 ? -12.424 -19.537 22.942 1.00 11.80 89 ALA A O 1
ATOM 666 N N . TYR A 1 92 ? -10.690 -18.050 22.710 1.00 11.01 90 TYR A N 1
ATOM 667 C CA . TYR A 1 92 ? -9.694 -19.040 22.498 1.00 10.90 90 TYR A CA 1
ATOM 668 C C . TYR A 1 92 ? -9.202 -19.572 23.846 1.00 11.22 90 TYR A C 1
ATOM 669 O O . TYR A 1 92 ? -9.048 -18.805 24.839 1.00 11.39 90 TYR A O 1
ATOM 678 N N . LYS A 1 93 ? -8.993 -20.876 23.853 1.00 11.84 91 LYS A N 1
ATOM 679 C CA . LYS A 1 93 ? -8.520 -21.590 25.001 1.00 13.28 91 LYS A CA 1
ATOM 680 C C . LYS A 1 93 ? -6.976 -21.667 24.977 1.00 12.47 91 LYS A C 1
ATOM 681 O O . LYS A 1 93 ? -6.414 -22.599 24.480 1.00 14.02 91 LYS A O 1
ATOM 687 N N . LEU A 1 94 ? -6.342 -20.652 25.532 1.00 12.99 92 LEU A N 1
ATOM 688 C CA . LEU A 1 94 ? -4.884 -20.557 25.578 1.00 12.41 92 LEU A CA 1
ATOM 689 C C . LEU A 1 94 ? -4.437 -21.448 26.693 1.00 12.97 92 LEU A C 1
ATOM 690 O O . LEU A 1 94 ? -4.805 -21.208 27.839 1.00 12.68 92 LEU A O 1
ATOM 695 N N . ARG A 1 95 ? -3.625 -22.469 26.358 1.00 13.90 93 ARG A N 1
ATOM 696 C CA . ARG A 1 95 ? -3.010 -23.307 27.374 1.00 15.28 93 ARG A CA 1
ATOM 697 C C . ARG A 1 95 ? -1.764 -22.721 27.942 1.00 13.82 93 ARG A C 1
ATOM 698 O O . ARG A 1 95 ? -0.805 -22.430 27.210 1.00 13.20 93 ARG A O 1
ATOM 706 N N . ARG A 1 96 ? -1.758 -22.569 29.252 1.00 13.44 94 ARG A N 1
ATOM 707 C CA . ARG A 1 96 ? -0.529 -22.196 29.961 1.00 13.51 94 ARG A CA 1
ATOM 708 C C . ARG A 1 96 ? 0.424 -23.437 30.033 1.00 13.68 94 ARG A C 1
ATOM 709 O O . ARG A 1 96 ? 0.009 -24.584 29.885 1.00 11.21 94 ARG A O 1
ATOM 717 N N . PRO A 1 97 ? 1.725 -23.205 30.354 1.00 14.63 95 PRO A N 1
ATOM 718 C CA . PRO A 1 97 ? 2.685 -24.262 30.487 1.00 14.37 95 PRO A CA 1
ATOM 719 C C . PRO A 1 97 ? 2.268 -25.330 31.479 1.00 14.63 95 PRO A C 1
ATOM 720 O O . PRO A 1 97 ? 2.493 -26.488 31.239 1.00 16.25 95 PRO A O 1
ATOM 724 N N . GLY A 1 98 ? 1.637 -24.957 32.566 1.00 13.22 96 GLY A N 1
ATOM 725 C CA . GLY A 1 98 ? 1.249 -25.954 33.532 1.00 14.02 96 GLY A CA 1
ATOM 726 C C . GLY A 1 98 ? -0.042 -26.698 33.198 1.00 12.44 96 GLY A C 1
ATOM 727 O O . GLY A 1 98 ? -0.476 -27.549 33.959 1.00 12.00 96 GLY A O 1
ATOM 728 N N . GLY A 1 99 ? -0.678 -26.339 32.090 1.00 11.95 97 GLY A N 1
ATOM 729 C CA . GLY A 1 99 ? -1.801 -27.121 31.545 1.00 12.24 97 GLY A CA 1
ATOM 730 C C . GLY A 1 99 ? -3.188 -26.453 31.621 1.00 12.85 97 GLY A C 1
ATOM 731 O O . GLY A 1 99 ? -4.079 -26.810 30.871 1.00 14.24 97 GLY A O 1
ATOM 732 N N . THR A 1 100 ? -3.342 -25.425 32.440 1.00 13.10 98 THR A N 1
ATOM 733 C CA . THR A 1 100 ? -4.647 -24.794 32.601 1.00 14.97 98 THR A CA 1
ATOM 734 C C . THR A 1 100 ? -4.979 -23.802 31.486 1.00 14.51 98 THR A C 1
ATOM 735 O O . THR A 1 100 ? -4.085 -23.306 30.775 1.00 13.61 98 THR A O 1
ATOM 739 N N . VAL A 1 101 ? -6.279 -23.598 31.342 1.00 13.37 99 VAL A N 1
ATOM 740 C CA . VAL A 1 101 ? -6.829 -22.769 30.263 1.00 14.13 99 VAL A CA 1
ATOM 741 C C . VAL A 1 101 ? -6.988 -21.320 30.717 1.00 13.46 99 VAL A C 1
ATOM 742 O O . VAL A 1 101 ? -7.570 -21.023 31.759 1.00 13.14 99 VAL A O 1
ATOM 746 N N . GLN A 1 102 ? -6.418 -20.417 29.939 1.00 12.44 100 GLN A N 1
ATOM 747 C CA . GLN A 1 102 ? -6.679 -18.990 30.019 1.00 13.72 100 GLN A CA 1
ATOM 748 C C . GLN A 1 102 ? -7.552 -18.563 28.811 1.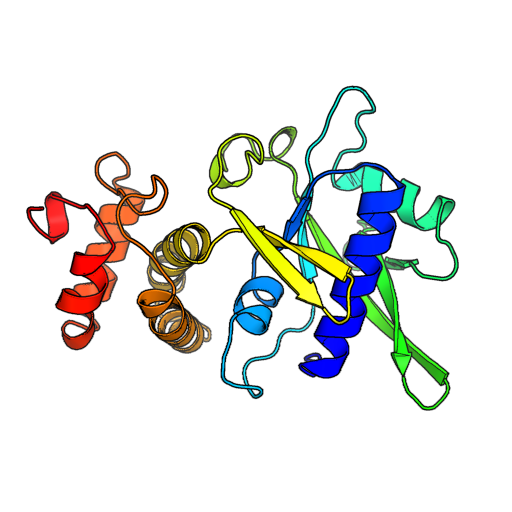00 12.39 100 GLN A C 1
ATOM 749 O O . GLN A 1 102 ? -7.132 -18.721 27.688 1.00 12.04 100 GLN A O 1
ATOM 755 N N . LEU A 1 103 ? -8.770 -18.090 29.074 1.00 12.80 101 LEU A N 1
ATOM 756 C CA . LEU A 1 103 ? -9.658 -17.659 27.977 1.00 13.14 101 LEU A CA 1
ATOM 757 C C . LEU A 1 103 ? -9.234 -16.373 27.398 1.00 12.56 101 LEU A C 1
ATOM 758 O O . LEU A 1 103 ? -8.982 -15.438 28.146 1.00 14.75 101 LEU A O 1
ATOM 763 N N . VAL A 1 104 ? -9.197 -16.267 26.068 1.00 12.17 102 VAL A N 1
ATOM 764 C CA . VAL A 1 104 ? -8.820 -15.030 25.427 1.00 11.07 102 VAL A CA 1
ATOM 765 C C . VAL A 1 104 ? -9.997 -14.650 24.504 1.00 11.82 102 VAL A C 1
ATOM 766 O O . VAL A 1 104 ? -10.245 -15.362 23.533 1.00 11.38 102 VAL A O 1
ATOM 770 N N . GLU A 1 105 ? -10.709 -13.570 24.825 1.00 12.16 103 GLU A N 1
ATOM 771 C CA . GLU A 1 105 ? -11.936 -13.168 24.071 1.00 12.60 103 GLU A CA 1
ATOM 772 C C . GLU A 1 105 ? -11.577 -12.653 22.665 1.00 11.72 103 GLU A C 1
ATOM 773 O O . GLU A 1 105 ? -10.481 -12.040 22.438 1.00 11.74 103 GLU A O 1
ATOM 779 N N . LEU A 1 106 ? -12.450 -13.002 21.736 1.00 11.48 104 LEU A N 1
ATOM 780 C CA . LEU A 1 106 ? -12.388 -12.554 20.384 1.00 12.20 104 LEU A CA 1
ATOM 781 C C . LEU A 1 106 ? -13.542 -11.597 20.116 1.00 11.88 104 LEU A C 1
ATOM 782 O O . LEU A 1 106 ? -14.738 -11.990 20.237 1.00 10.70 104 LEU A O 1
ATOM 787 N N . GLU A 1 107 ? -13.200 -10.374 19.743 1.00 11.99 105 GLU A N 1
ATOM 788 C CA . GLU A 1 107 ? -14.175 -9.310 19.449 1.00 12.54 105 GLU A CA 1
ATOM 789 C C . GLU A 1 107 ? -14.215 -9.224 17.894 1.00 11.71 105 GLU A C 1
ATOM 790 O O . GLU A 1 107 ? -13.233 -8.799 17.242 1.00 10.60 105 GLU A O 1
ATOM 796 N N . VAL A 1 108 ? -15.306 -9.712 17.297 1.00 10.52 106 VAL A N 1
ATOM 797 C CA . VAL A 1 108 ? -15.344 -9.962 15.873 1.00 10.54 106 VAL A CA 1
ATOM 798 C C . VAL A 1 108 ? -16.372 -9.030 15.247 1.00 11.29 106 VAL A C 1
ATOM 799 O O . VAL A 1 108 ? -17.469 -8.838 15.859 1.00 10.96 106 VAL A O 1
ATOM 803 N N . PHE A 1 109 ? -16.026 -8.405 14.110 1.00 10.36 107 PHE A N 1
ATOM 804 C CA . PHE A 1 109 ? -16.833 -7.389 13.447 1.00 11.59 107 PHE A CA 1
ATOM 805 C C . PHE A 1 109 ? -16.974 -7.770 12.004 1.00 11.12 107 PHE A C 1
ATOM 806 O O . PHE A 1 109 ? -16.162 -8.489 11.460 1.00 9.93 107 PHE A O 1
ATOM 814 N N . ASP A 1 110 ? -18.055 -7.323 11.384 1.00 12.50 108 ASP A N 1
ATOM 815 C CA . ASP A 1 110 ? -18.109 -7.416 9.934 1.00 13.52 108 ASP A CA 1
ATOM 816 C C . ASP A 1 110 ? -18.718 -6.139 9.328 1.00 13.50 108 ASP A C 1
ATOM 817 O O . ASP A 1 110 ? -19.458 -5.435 9.987 1.00 13.91 108 ASP A O 1
ATOM 822 N N . TYR A 1 111 ? -18.380 -5.871 8.073 1.00 12.99 109 TYR A N 1
ATOM 823 C CA . TYR A 1 111 ? -18.850 -4.671 7.393 1.00 15.35 109 TYR A CA 1
ATOM 824 C C . TYR A 1 111 ? -20.385 -4.678 7.205 1.00 18.07 109 TYR A C 1
ATOM 825 O O . TYR A 1 111 ? -21.048 -3.637 7.311 1.00 17.56 109 TYR A O 1
ATOM 834 N N . GLN A 1 112 ? -20.959 -5.843 6.964 1.00 19.44 110 GLN A N 1
ATOM 835 C CA . GLN A 1 112 ? -22.372 -5.892 6.627 1.00 25.01 110 GLN A CA 1
ATOM 836 C C . GLN A 1 112 ? -23.101 -5.382 7.814 1.00 24.55 110 GLN A C 1
ATOM 837 O O . GLN A 1 112 ? -24.041 -4.620 7.691 1.00 30.15 110 GLN A O 1
ATOM 843 N N . SER A 1 113 ? -22.669 -5.796 9.004 1.00 27.20 111 SER A N 1
ATOM 844 C CA . SER A 1 113 ? -23.296 -5.331 10.278 1.00 26.62 111 SER A CA 1
ATOM 845 C C . SER A 1 113 ? -22.919 -3.912 10.677 1.00 26.39 111 SER A C 1
ATOM 846 O O . SER A 1 113 ? -23.601 -3.337 11.470 1.00 24.35 111 SER A O 1
ATOM 849 N N . TRP A 1 114 ? -21.820 -3.348 10.156 1.00 21.75 112 TRP A N 1
ATOM 850 C CA . TRP A 1 114 ? -21.377 -1.944 10.452 1.00 20.78 112 TRP A CA 1
ATOM 851 C C . TRP A 1 114 ? -21.136 -1.106 9.161 1.00 21.58 112 TRP A C 1
ATOM 852 O O . TRP A 1 114 ? -19.994 -0.654 8.880 1.00 20.82 112 TRP A O 1
ATOM 863 N N . PRO A 1 115 ? -22.194 -0.882 8.369 1.00 22.85 113 PRO A N 1
ATOM 864 C CA . PRO A 1 115 ? -22.137 -0.109 7.131 1.00 21.56 113 PRO A CA 1
ATOM 865 C C . PRO A 1 115 ? -21.541 1.292 7.313 1.00 23.57 113 PRO A C 1
ATOM 866 O O . PRO A 1 115 ? -20.924 1.806 6.389 1.00 25.74 113 PRO A O 1
ATOM 870 N N . GLN A 1 116 ? -21.658 1.865 8.510 1.00 19.79 114 GLN A N 1
ATOM 871 C CA . GLN A 1 116 ? -21.078 3.128 8.856 1.00 20.48 114 GLN A CA 1
ATOM 872 C C . GLN A 1 116 ? -19.605 3.077 9.162 1.00 20.59 114 GLN A C 1
ATOM 873 O O . GLN A 1 116 ? -19.027 4.105 9.496 1.00 22.50 114 GLN A O 1
ATOM 879 N N . ARG A 1 117 ? -19.002 1.877 9.097 1.00 20.17 115 ARG A N 1
ATOM 880 C CA . ARG A 1 117 ? -17.525 1.691 9.263 1.00 18.07 115 ARG A CA 1
ATOM 881 C C . ARG A 1 117 ? -16.946 1.108 7.965 1.00 16.98 115 ARG A C 1
ATOM 882 O O . ARG A 1 117 ? -16.601 -0.077 7.905 1.00 16.49 115 ARG A O 1
ATOM 890 N N . PRO A 1 118 ? -16.853 1.924 6.903 1.00 15.45 116 PRO A N 1
ATOM 891 C CA . PRO A 1 118 ? -16.315 1.392 5.638 1.00 15.88 116 PRO A CA 1
ATOM 892 C C . PRO A 1 118 ? -14.822 0.946 5.744 1.00 15.39 116 PRO A C 1
ATOM 893 O O . PRO A 1 118 ? -14.301 0.212 4.877 1.00 15.05 116 PRO A O 1
ATOM 897 N N . GLN A 1 119 ? -14.168 1.295 6.854 1.00 15.32 117 GLN A N 1
ATOM 898 C CA . GLN A 1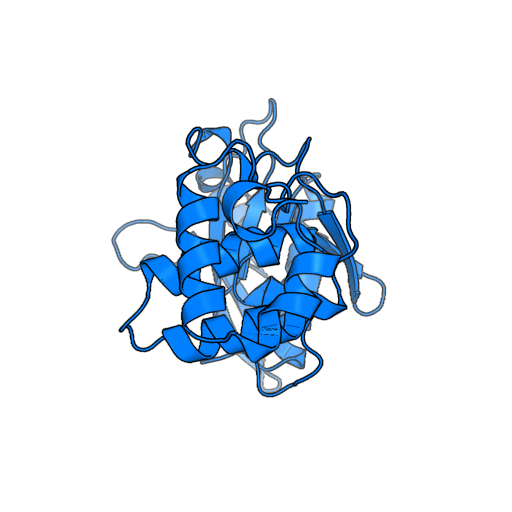 119 ? -12.821 0.765 7.148 1.00 15.67 117 GLN A CA 1
ATOM 899 C C . GLN A 1 119 ? -12.801 -0.749 7.297 1.00 14.25 117 GLN A C 1
ATOM 900 O O . GLN A 1 119 ? -11.739 -1.377 7.181 1.00 16.36 117 GLN A O 1
ATOM 906 N N . TYR A 1 120 ? -13.951 -1.353 7.527 1.00 12.47 118 TYR A N 1
ATOM 907 C CA . TYR A 1 120 ? -14.074 -2.806 7.637 1.00 13.35 118 TYR A CA 1
ATOM 908 C C . TYR A 1 120 ? -14.230 -3.521 6.304 1.00 12.14 118 TYR A C 1
ATOM 909 O O . TYR A 1 120 ? -14.416 -4.758 6.251 1.00 13.43 118 TYR A O 1
ATOM 918 N N . ASP A 1 121 ? -14.225 -2.768 5.205 1.00 13.20 119 ASP A N 1
ATOM 919 C CA . ASP A 1 121 ? -14.412 -3.388 3.913 1.00 14.16 119 ASP A CA 1
ATOM 920 C C . ASP A 1 121 ? -13.080 -4.067 3.548 1.00 12.89 119 ASP A C 1
ATOM 921 O O . ASP A 1 121 ? -12.156 -3.412 3.108 1.00 13.17 119 ASP A O 1
ATOM 926 N N . LEU A 1 122 ? -13.033 -5.389 3.683 1.00 12.83 120 LEU A N 1
ATOM 927 C CA . LEU A 1 122 ? -11.805 -6.127 3.459 1.00 12.21 120 LEU A CA 1
ATOM 928 C C . LEU A 1 122 ? -11.367 -6.175 1.981 1.00 12.61 120 LEU A C 1
ATOM 929 O O . LEU A 1 122 ? -10.216 -6.503 1.691 1.00 13.75 120 LEU A O 1
ATOM 934 N N . GLN A 1 123 ? -12.274 -5.900 1.058 1.00 13.18 121 GLN A N 1
ATOM 935 C CA . GLN A 1 123 ? -11.969 -5.876 -0.350 1.00 13.65 121 GLN A CA 1
ATOM 936 C C . GLN A 1 123 ? -11.129 -4.637 -0.723 1.00 13.76 121 GLN A C 1
ATOM 937 O O . GLN A 1 123 ? -10.351 -4.692 -1.671 1.00 12.90 121 GLN A O 1
ATOM 943 N N . THR A 1 124 ? -11.269 -3.532 0.013 1.00 13.58 122 THR A N 1
ATOM 944 C CA . THR A 1 124 ? -10.536 -2.301 -0.324 1.00 14.44 122 THR A CA 1
ATOM 945 C C . THR A 1 124 ? -9.572 -1.800 0.764 1.00 14.02 122 THR A C 1
ATOM 946 O O . THR A 1 124 ? -8.694 -1.007 0.457 1.00 15.17 122 THR A O 1
ATOM 950 N N . ALA A 1 125 ? -9.679 -2.259 2.023 1.00 12.71 123 ALA A N 1
ATOM 951 C CA . ALA A 1 125 ? -8.819 -1.706 3.030 1.00 12.42 123 ALA A CA 1
ATOM 952 C C . ALA A 1 125 ? -7.385 -2.060 2.742 1.00 11.64 123 ALA A C 1
ATOM 953 O O . ALA A 1 125 ? -7.048 -3.190 2.311 1.00 12.58 123 ALA A O 1
ATOM 955 N N . THR A 1 126 ? -6.511 -1.163 3.090 1.00 11.66 124 THR A N 1
ATOM 956 C CA . THR A 1 126 ? -5.064 -1.466 2.974 1.00 11.58 124 THR A CA 1
ATOM 957 C C . THR A 1 126 ? -4.684 -2.440 4.109 1.00 12.53 124 THR A C 1
ATOM 958 O O . THR A 1 126 ? -4.980 -2.178 5.267 1.00 11.65 124 THR A O 1
ATOM 962 N N . ARG A 1 127 ? -4.070 -3.569 3.746 1.00 12.28 125 ARG A N 1
ATOM 963 C CA . ARG A 1 127 ? -3.809 -4.653 4.641 1.00 11.68 125 ARG A CA 1
ATOM 964 C C . ARG A 1 127 ? -2.383 -5.159 4.504 1.00 11.73 125 ARG A C 1
ATOM 965 O O . ARG A 1 127 ? -1.700 -4.867 3.532 1.00 11.56 125 ARG A O 1
ATOM 973 N N . THR A 1 128 ? -1.970 -5.974 5.474 1.00 12.44 126 THR A N 1
ATOM 974 C CA . THR A 1 128 ? -0.667 -6.569 5.491 1.00 12.64 126 THR A CA 1
ATOM 975 C C . THR A 1 128 ? -0.730 -8.006 6.125 1.00 12.20 126 THR A C 1
ATOM 976 O O . THR A 1 128 ? -1.754 -8.483 6.521 1.00 11.26 126 THR A O 1
ATOM 980 N N . THR A 1 129 ? 0.376 -8.707 6.113 1.00 11.54 127 THR A N 1
ATOM 981 C CA . THR A 1 129 ? 0.478 -10.007 6.744 1.00 13.55 127 THR A CA 1
ATOM 982 C C . THR A 1 129 ? 1.727 -10.076 7.566 1.00 14.98 127 THR A C 1
ATOM 983 O O . THR A 1 129 ? 2.727 -9.294 7.297 1.00 14.68 127 THR A O 1
ATOM 987 N N . LEU A 1 130 ? 1.661 -10.919 8.595 1.00 13.08 128 LEU A N 1
ATOM 988 C CA . LEU A 1 130 ? 2.855 -11.288 9.359 1.00 14.52 128 LEU A CA 1
ATOM 989 C C . LEU A 1 130 ? 2.992 -12.799 9.256 1.00 14.08 128 LEU A C 1
ATOM 990 O O . LEU A 1 130 ? 2.025 -13.506 9.059 1.00 15.25 128 LEU A O 1
ATOM 995 N N . ASN A 1 131 ? 4.221 -13.275 9.320 1.00 12.70 129 ASN A N 1
ATOM 996 C CA . ASN A 1 131 ? 4.492 -14.691 9.299 1.00 12.46 129 ASN A CA 1
ATOM 997 C C . ASN A 1 131 ? 5.021 -15.087 10.690 1.00 12.67 129 ASN A C 1
ATOM 998 O O . ASN A 1 131 ? 6.146 -14.782 11.047 1.00 12.90 129 ASN A O 1
ATOM 1003 N N . ILE A 1 132 ? 4.175 -15.722 11.468 1.00 12.55 130 ILE A N 1
ATOM 1004 C CA . ILE A 1 132 ? 4.504 -16.199 12.845 1.00 13.95 130 ILE A CA 1
ATOM 1005 C C . ILE A 1 132 ? 4.843 -17.706 12.771 1.00 14.03 130 ILE A C 1
ATOM 1006 O O . ILE A 1 132 ? 3.972 -18.604 12.630 1.00 12.91 130 ILE A O 1
ATOM 1011 N N . ASN A 1 133 ? 6.151 -17.964 12.777 1.00 15.97 131 ASN A N 1
ATOM 1012 C CA . ASN A 1 133 ? 6.736 -19.318 12.703 1.00 18.53 131 ASN A CA 1
ATOM 1013 C C . ASN A 1 133 ? 6.100 -20.171 11.633 1.00 18.42 131 ASN A C 1
ATOM 1014 O O . ASN A 1 133 ? 5.712 -21.296 11.868 1.00 18.60 131 ASN A O 1
ATOM 1019 N N . GLY A 1 134 ? 5.960 -19.581 10.431 1.00 15.88 132 GLY A N 1
ATOM 1020 C CA . GLY A 1 134 ? 5.395 -20.209 9.311 1.00 14.26 132 GLY A CA 1
ATOM 1021 C C . GLY A 1 134 ? 3.935 -19.928 9.052 1.00 13.44 132 GLY A C 1
ATOM 1022 O O . GLY A 1 134 ? 3.467 -20.286 8.017 1.00 12.95 132 GLY A O 1
ATOM 1023 N N . GLN A 1 135 ? 3.189 -19.412 10.035 1.00 12.36 133 GLN A N 1
ATOM 1024 C CA . GLN A 1 135 ? 1.762 -19.149 9.853 1.00 12.90 133 GLN A CA 1
ATOM 1025 C C . GLN A 1 135 ? 1.523 -17.729 9.373 1.00 11.85 133 GLN A C 1
ATOM 1026 O O . GLN A 1 135 ? 1.885 -16.790 10.056 1.00 11.55 133 GLN A O 1
ATOM 1032 N N . LYS A 1 136 ? 0.882 -17.603 8.213 1.00 11.84 134 LYS A N 1
ATOM 1033 C CA . LYS A 1 136 ? 0.402 -16.285 7.766 1.00 13.57 134 LYS A CA 1
ATOM 1034 C C . LYS A 1 136 ? -0.705 -15.722 8.645 1.00 13.03 134 LYS A C 1
ATOM 1035 O O . LYS A 1 136 ? -1.703 -16.401 8.887 1.00 12.95 134 LYS A O 1
ATOM 1041 N N . VAL A 1 137 ? -0.520 -14.501 9.124 1.00 11.96 135 VAL A N 1
ATOM 1042 C CA . VAL A 1 137 ? -1.524 -13.855 10.004 1.00 11.16 135 VAL A CA 1
ATOM 1043 C C . VAL A 1 137 ? -1.897 -12.521 9.352 1.00 10.78 135 VAL A C 1
ATOM 1044 O O . VAL A 1 137 ? -1.023 -11.726 9.015 1.00 10.60 135 VAL A O 1
ATOM 1048 N N . LYS A 1 138 ? -3.179 -12.323 9.100 1.00 10.76 136 LYS A N 1
ATOM 1049 C CA . LYS A 1 138 ? -3.633 -11.180 8.358 1.00 11.15 136 LYS A CA 1
ATOM 1050 C C . LYS A 1 138 ? -3.957 -10.047 9.313 1.00 11.53 136 LYS A C 1
ATOM 1051 O O . LYS A 1 138 ? -4.703 -10.251 10.299 1.00 11.16 136 LYS A O 1
ATOM 1057 N N . LEU A 1 139 ? -3.431 -8.861 8.977 1.00 10.85 137 LEU A N 1
ATOM 1058 C CA . LEU A 1 139 ? -3.667 -7.613 9.748 1.00 11.98 137 LEU A CA 1
ATOM 1059 C C . LEU A 1 139 ? -4.039 -6.465 8.852 1.00 10.81 137 LEU A C 1
ATOM 1060 O O . LEU A 1 139 ? -3.667 -6.414 7.676 1.00 10.56 137 LEU A O 1
ATOM 1065 N N . PHE A 1 140 ? -4.760 -5.507 9.414 1.00 10.94 138 PHE A N 1
ATOM 1066 C CA . PHE A 1 140 ? -4.856 -4.198 8.740 1.00 10.51 138 PHE A CA 1
ATOM 1067 C C . PHE A 1 140 ? -3.466 -3.558 8.672 1.00 11.72 138 PHE A C 1
ATOM 1068 O O . PHE A 1 140 ? -2.593 -3.798 9.507 1.00 12.06 138 PHE A O 1
ATOM 1076 N N . SER A 1 141 ? -3.226 -2.736 7.688 1.00 12.98 139 SER A N 1
ATOM 1077 C CA . SER A 1 141 ? -1.896 -2.118 7.553 1.00 13.11 139 SER A CA 1
ATOM 1078 C C . SER A 1 141 ? -1.617 -1.008 8.557 1.00 12.53 139 SER A C 1
ATOM 1079 O O . SER A 1 141 ? -2.536 -0.452 9.165 1.00 12.25 139 SER A O 1
ATOM 1082 N N . PRO A 1 142 ? -0.339 -0.693 8.758 1.00 12.56 140 PRO A N 1
ATOM 1083 C CA . PRO A 1 142 ? 0.038 0.461 9.608 1.00 12.50 140 PRO A CA 1
ATOM 1084 C C . PRO A 1 142 ? -0.627 1.761 9.223 1.00 12.23 140 PRO A C 1
ATOM 1085 O O . PRO A 1 142 ? -0.921 2.558 10.110 1.00 10.55 140 PRO A O 1
ATOM 1089 N N . GLU A 1 143 ? -0.929 1.930 7.930 1.00 12.77 141 GLU A N 1
ATOM 1090 C CA . GLU A 1 143 ? -1.611 3.139 7.456 1.00 12.06 141 GLU A CA 1
ATOM 1091 C C . GLU A 1 143 ? -3.039 3.166 7.945 1.00 11.70 141 GLU A C 1
ATOM 1092 O O . GLU A 1 143 ? -3.524 4.213 8.406 1.00 10.57 141 GLU A O 1
ATOM 1098 N N . TRP A 1 144 ? -3.688 2.001 7.866 1.00 10.41 142 TRP A N 1
ATOM 1099 C CA . TRP A 1 144 ? -5.074 1.813 8.305 1.00 11.30 142 TRP A CA 1
ATOM 1100 C C . TRP A 1 144 ? -5.163 2.051 9.802 1.00 10.88 142 TRP A C 1
ATOM 1101 O O . TRP A 1 144 ? -6.095 2.778 10.292 1.00 11.93 142 TRP A O 1
ATOM 1112 N N . ILE A 1 145 ? -4.191 1.494 10.515 1.00 10.95 143 ILE A N 1
ATOM 1113 C CA . ILE A 1 145 ? -4.127 1.651 11.961 1.00 11.54 143 ILE A CA 1
ATOM 1114 C C . ILE A 1 145 ? -3.934 3.100 12.400 1.00 11.93 143 ILE A C 1
ATOM 1115 O O . ILE A 1 145 ? -4.527 3.551 13.360 1.00 13.18 143 ILE A O 1
ATOM 1120 N N . LEU A 1 146 ? -3.039 3.785 11.729 1.00 14.51 144 LEU A N 1
ATOM 1121 C CA . LEU A 1 146 ? -2.715 5.184 12.047 1.00 13.57 144 LEU A CA 1
ATOM 1122 C C . LEU A 1 146 ? -3.910 6.052 11.860 1.00 13.97 144 LEU A C 1
ATOM 1123 O O . LEU A 1 146 ? -4.154 6.991 12.649 1.00 13.79 144 LEU A O 1
ATOM 1128 N N . ARG A 1 147 ? -4.723 5.764 10.849 1.00 13.73 145 ARG A N 1
ATOM 1129 C CA . ARG A 1 147 ? -5.939 6.541 10.646 1.00 15.78 145 ARG A CA 1
ATOM 1130 C C . ARG A 1 147 ? -6.849 6.367 11.840 1.00 16.63 145 ARG A C 1
ATOM 1131 O O . ARG A 1 147 ? -7.364 7.347 12.402 1.00 14.77 145 ARG A O 1
ATOM 1139 N N . GLU A 1 148 ? -7.073 5.100 12.218 1.00 14.32 146 GLU A N 1
ATOM 1140 C CA . GLU A 1 148 ? -7.898 4.796 13.395 1.00 14.58 146 GLU A CA 1
ATOM 1141 C C . GLU A 1 148 ? -7.382 5.446 14.668 1.00 12.88 146 GLU A C 1
ATOM 1142 O O . GLU A 1 148 ? -8.167 6.014 15.475 1.00 13.75 146 GLU A O 1
ATOM 1148 N N . LYS A 1 149 ? -6.076 5.360 14.878 1.00 12.93 147 LYS A N 1
ATOM 1149 C CA . LYS A 1 149 ? -5.475 5.927 16.078 1.00 13.06 147 LYS A CA 1
ATOM 1150 C C . LYS A 1 149 ? -5.560 7.454 16.124 1.00 12.10 147 LYS A C 1
ATOM 1151 O O . LYS A 1 149 ? -5.746 7.990 17.209 1.00 12.24 147 LYS A O 1
ATOM 1157 N N . ILE A 1 150 ? -5.320 8.137 15.004 1.00 11.78 148 ILE A N 1
ATOM 1158 C CA . ILE A 1 150 ? -5.413 9.665 14.967 1.00 12.00 148 ILE A CA 1
ATOM 1159 C C . ILE A 1 150 ? -6.820 10.089 15.401 1.00 12.60 148 ILE A C 1
ATOM 1160 O O . ILE A 1 150 ? -7.008 11.064 16.178 1.00 13.99 148 ILE A O 1
ATOM 1165 N N . LEU A 1 151 ? -7.832 9.371 14.900 1.00 12.66 149 LEU A N 1
ATOM 1166 C CA . LEU A 1 151 ? -9.195 9.659 15.306 1.00 14.01 149 LEU A CA 1
ATOM 1167 C C . LEU A 1 151 ? -9.410 9.369 16.801 1.00 15.85 149 LEU A C 1
ATOM 1168 O O . LEU A 1 151 ? -9.904 10.245 17.529 1.00 15.07 149 LEU A O 1
ATOM 1173 N N . SER A 1 152 ? -8.980 8.183 17.234 1.00 15.57 150 SER A N 1
ATOM 1174 C CA . SER A 1 152 ? -9.083 7.735 18.603 1.00 15.60 150 SER A CA 1
ATOM 1175 C C . SER A 1 152 ? -8.437 8.712 19.636 1.00 16.12 150 SER A C 1
ATOM 1176 O O . SER A 1 152 ? -9.005 8.931 20.716 1.00 16.61 150 SER A O 1
ATOM 1179 N N . GLN A 1 153 ? -7.300 9.315 19.327 1.00 15.76 151 GLN A N 1
ATOM 1180 C CA . GLN A 1 153 ? -6.570 10.120 20.304 1.00 16.74 151 GLN A CA 1
ATOM 1181 C C . GLN A 1 153 ? -7.329 11.400 20.607 1.00 19.08 151 GLN A C 1
ATOM 1182 O O . GLN A 1 153 ? -7.267 11.943 21.735 1.00 23.63 151 GLN A O 1
ATOM 1188 N N . TYR A 1 154 ? -8.088 11.850 19.612 1.00 18.44 152 TYR A N 1
ATOM 1189 C CA . TYR A 1 154 ? -8.931 13.016 19.713 1.00 19.94 152 TYR A CA 1
ATOM 1190 C C . TYR A 1 154 ? -10.245 12.659 20.439 1.00 22.40 152 TYR A C 1
ATOM 1191 O O . TYR A 1 154 ? -10.630 13.322 21.429 1.00 23.07 152 TYR A O 1
ATOM 1200 N N . GLN A 1 155 ? -10.886 11.584 20.001 1.00 21.56 153 GLN A N 1
ATOM 1201 C CA . GLN A 1 155 ? -12.134 11.149 20.651 1.00 25.55 153 GLN A CA 1
ATOM 1202 C C . GLN A 1 155 ? -11.898 10.702 22.112 1.00 24.48 153 GLN A C 1
ATOM 1203 O O . GLN A 1 155 ? -12.761 10.854 22.953 1.00 28.38 153 GLN A O 1
ATOM 1209 N N . ARG A 1 156 ? -10.729 10.223 22.449 1.00 23.24 154 ARG A N 1
ATOM 1210 C CA . ARG A 1 156 ? -10.443 9.803 23.801 1.00 25.83 154 ARG A CA 1
ATOM 1211 C C . ARG A 1 156 ? -9.551 10.734 24.564 1.00 23.13 154 ARG A C 1
ATOM 1212 O O . ARG A 1 156 ? -8.929 10.331 25.580 1.00 22.22 154 ARG A O 1
ATOM 1220 N N . GLN A 1 157 ? -9.459 11.974 24.069 1.00 21.92 155 GLN A N 1
ATOM 1221 C CA . GLN A 1 157 ? -8.632 12.972 24.688 1.00 20.26 155 GLN A CA 1
ATOM 1222 C C . GLN A 1 157 ? -9.144 13.165 26.102 1.00 18.46 155 GLN A C 1
ATOM 1223 O O . GLN A 1 157 ? -10.324 13.293 26.272 1.00 14.88 155 GLN A O 1
ATOM 1229 N N . GLY A 1 158 ? -8.247 13.223 27.066 1.00 17.17 156 GLY A N 1
ATOM 1230 C CA . GLY A 1 158 ? -8.637 13.417 28.456 1.00 17.17 156 GLY A CA 1
ATOM 1231 C C . GLY A 1 158 ? -9.006 12.149 29.172 1.00 17.59 156 GLY A C 1
ATOM 1232 O O . GLY A 1 158 ? -9.202 12.162 30.378 1.00 18.03 156 GLY A O 1
ATOM 1233 N N . SER A 1 159 ? -9.112 11.035 28.427 1.00 17.42 157 SER A N 1
ATOM 1234 C CA . SER A 1 159 ? -9.291 9.733 29.028 1.00 20.08 157 SER A CA 1
ATOM 1235 C C . SER A 1 159 ? -7.998 9.144 29.489 1.00 19.58 157 SER A C 1
ATOM 1236 O O . SER A 1 159 ? -6.888 9.561 29.091 1.00 19.32 157 SER A O 1
ATOM 1239 N N . ARG A 1 160 ? -8.130 8.051 30.246 1.00 23.05 158 ARG A N 1
ATOM 1240 C CA . ARG A 1 160 ? -6.964 7.389 30.794 1.00 22.50 158 ARG A CA 1
ATOM 1241 C C . ARG A 1 160 ? -6.073 6.810 29.669 1.00 21.12 158 ARG A C 1
ATOM 1242 O O . ARG A 1 160 ? -4.854 6.648 29.816 1.00 18.54 158 ARG A O 1
ATOM 1250 N N . LYS A 1 161 ? -6.683 6.551 28.520 1.00 17.71 159 LYS A N 1
ATOM 1251 C CA . LYS A 1 161 ? -5.937 5.937 27.406 1.00 18.64 159 LYS A CA 1
ATOM 1252 C C . LYS A 1 161 ? -5.204 6.842 26.434 1.00 15.46 159 LYS A C 1
ATOM 1253 O O . LYS A 1 161 ? -4.445 6.329 25.588 1.00 14.38 159 LYS A O 1
ATOM 1259 N N . GLU A 1 162 ? -5.361 8.161 26.563 1.00 14.43 160 GLU A N 1
ATOM 1260 C CA . GLU A 1 162 ? -4.827 9.103 25.614 1.00 14.26 160 GLU A CA 1
ATOM 1261 C C . GLU A 1 162 ? -3.346 8.901 25.310 1.00 14.14 160 GLU A C 1
ATOM 1262 O O . GLU A 1 162 ? -2.931 8.762 24.162 1.00 14.98 160 GLU A O 1
ATOM 1268 N N . GLY A 1 163 ? -2.553 8.852 26.361 1.00 14.54 161 GLY A N 1
ATOM 1269 C CA . GLY A 1 163 ? -1.138 8.580 26.296 1.00 13.81 161 GLY A CA 1
ATOM 1270 C C . GLY A 1 163 ? -0.739 7.294 25.539 1.00 13.98 161 GLY A C 1
ATOM 1271 O O . GLY A 1 163 ? 0.245 7.320 24.753 1.00 13.17 161 GLY A O 1
ATOM 1272 N N . THR A 1 164 ? -1.479 6.198 25.741 1.00 12.90 162 THR A N 1
ATOM 1273 C CA . THR A 1 164 ? -1.173 4.951 25.056 1.00 13.86 162 THR A CA 1
ATOM 1274 C C . THR A 1 164 ? -1.435 5.145 23.574 1.00 14.55 162 THR A C 1
ATOM 1275 O O . THR A 1 164 ? -0.667 4.691 22.697 1.00 13.88 162 THR A O 1
ATOM 1279 N N . ASP A 1 165 ? -2.525 5.806 23.298 1.00 15.65 163 ASP A N 1
ATOM 1280 C CA . ASP A 1 165 ? -2.824 6.103 21.901 1.00 17.40 163 ASP A CA 1
ATOM 1281 C C . ASP A 1 165 ? -1.792 6.835 21.103 1.00 15.35 163 ASP A C 1
ATOM 1282 O O . ASP A 1 165 ? -1.454 6.496 19.972 1.00 12.53 163 ASP A O 1
ATOM 1287 N N . ILE A 1 166 ? -1.346 7.915 21.732 1.00 15.35 164 ILE A N 1
ATOM 1288 C CA . ILE A 1 166 ? -0.286 8.715 21.176 1.00 16.12 164 ILE A CA 1
ATOM 1289 C C . ILE A 1 166 ? 1.003 7.907 21.027 1.00 15.27 164 ILE A C 1
ATOM 1290 O O . ILE A 1 166 ? 1.667 7.978 19.991 1.00 13.56 164 ILE A O 1
ATOM 1295 N N . ARG A 1 167 ? 1.300 7.066 22.019 1.00 16.26 165 ARG A N 1
ATOM 1296 C CA . ARG A 1 167 ? 2.461 6.159 21.923 1.00 16.16 165 ARG A CA 1
ATOM 1297 C C . ARG A 1 167 ? 2.316 5.197 20.740 1.00 14.31 165 ARG A C 1
ATOM 1298 O O . ARG A 1 167 ? 3.272 4.944 19.993 1.00 13.31 165 ARG A O 1
ATOM 1306 N N . ASP A 1 168 ? 1.102 4.734 20.525 1.00 12.47 166 ASP A N 1
ATOM 1307 C CA . ASP A 1 168 ? 0.798 3.831 19.408 1.00 13.47 166 ASP A CA 1
ATOM 1308 C C . ASP A 1 168 ? 0.977 4.547 18.042 1.00 13.71 166 ASP A C 1
ATOM 1309 O O . ASP A 1 168 ? 1.554 3.982 17.091 1.00 14.80 166 ASP A O 1
ATOM 1314 N N . ILE A 1 169 ? 0.500 5.796 17.974 1.00 13.51 167 ILE A N 1
ATOM 1315 C CA . ILE A 1 169 ? 0.750 6.685 16.793 1.00 12.76 167 ILE A CA 1
ATOM 1316 C C . ILE A 1 169 ? 2.219 6.771 16.470 1.00 13.03 167 ILE A C 1
ATOM 1317 O O . ILE A 1 169 ? 2.629 6.530 15.305 1.00 13.08 167 ILE A O 1
ATOM 1322 N N . ILE A 1 170 ? 2.995 7.119 17.485 1.00 12.87 168 ILE A N 1
ATOM 1323 C CA . ILE A 1 170 ? 4.450 7.287 17.343 1.00 14.66 168 ILE A CA 1
ATOM 1324 C C . ILE A 1 170 ? 5.131 5.997 16.850 1.00 15.86 168 ILE A C 1
ATOM 1325 O O . ILE A 1 170 ? 6.050 6.064 15.984 1.00 17.22 168 ILE A O 1
ATOM 1330 N N . SER A 1 171 ? 4.694 4.840 17.365 1.00 17.17 169 SER A N 1
ATOM 1331 C CA . SER A 1 171 ? 5.120 3.512 16.892 1.00 18.94 169 SER A CA 1
ATOM 1332 C C . SER A 1 171 ? 4.774 3.234 15.438 1.00 17.52 169 SER A C 1
ATOM 1333 O O . SER A 1 171 ? 5.583 2.643 14.708 1.00 20.81 169 SER A O 1
ATOM 1336 N N . MET A 1 172 ? 3.610 3.674 15.000 1.00 16.08 170 MET A N 1
ATOM 1337 C CA . MET A 1 172 ? 3.166 3.385 13.652 1.00 16.39 170 MET A CA 1
ATOM 1338 C C . MET A 1 172 ? 3.713 4.271 12.591 1.00 15.51 170 MET A C 1
ATOM 1339 O O . MET A 1 172 ? 3.876 3.794 11.458 1.00 16.05 170 MET A O 1
ATOM 1344 N N . ILE A 1 173 ? 3.882 5.574 12.878 1.00 14.47 171 ILE A N 1
ATOM 1345 C CA . ILE A 1 173 ? 4.277 6.498 11.840 1.00 16.77 171 ILE A CA 1
ATOM 1346 C C . ILE A 1 173 ? 5.420 5.959 10.985 1.00 14.88 171 ILE A C 1
ATOM 1347 O O . ILE A 1 173 ? 5.331 6.026 9.746 1.00 16.69 171 ILE A O 1
ATOM 1352 N N . PRO A 1 174 ? 6.487 5.431 11.604 1.00 14.32 172 PRO A N 1
ATOM 1353 C CA . PRO A 1 174 ? 7.627 5.025 10.742 1.00 14.57 172 PRO A CA 1
ATOM 1354 C C . PRO A 1 174 ? 7.346 3.784 9.932 1.00 16.01 172 PRO A C 1
ATOM 1355 O O . PRO A 1 174 ? 8.029 3.520 8.936 1.00 14.99 172 PRO A O 1
ATOM 1359 N N . LEU A 1 175 ? 6.347 3.006 10.332 1.00 14.93 173 LEU A N 1
ATOM 1360 C CA . LEU A 1 175 ? 6.003 1.831 9.530 1.00 15.29 173 LEU A CA 1
ATOM 1361 C C . LEU A 1 175 ? 5.114 2.191 8.359 1.00 15.48 173 LEU A C 1
ATOM 1362 O O . LEU A 1 175 ? 4.949 1.376 7.460 1.00 15.25 173 LEU A O 1
ATOM 1367 N N . ALA A 1 176 ? 4.537 3.390 8.335 1.00 15.00 174 ALA A N 1
ATOM 1368 C CA . ALA A 1 176 ? 3.650 3.770 7.245 1.00 15.12 174 ALA A CA 1
ATOM 1369 C C . ALA A 1 176 ? 4.438 4.135 5.971 1.00 15.34 174 ALA A C 1
ATOM 1370 O O . ALA A 1 176 ? 5.566 4.636 6.010 1.00 15.74 174 ALA A O 1
ATOM 1372 N N . VAL A 1 177 ? 3.822 3.887 4.838 1.00 14.36 175 VAL A N 1
ATOM 1373 C CA . VAL A 1 177 ? 4.281 4.502 3.591 1.00 17.46 175 VAL A CA 1
ATOM 1374 C C . VAL A 1 177 ? 3.234 5.509 3.075 1.00 16.90 175 VAL A C 1
ATOM 1375 O O . VAL A 1 177 ? 2.064 5.316 3.267 1.00 16.27 175 VAL A O 1
ATOM 1379 N N . PRO A 1 178 ? 3.672 6.550 2.350 1.00 20.66 176 PRO A N 1
ATOM 1380 C CA . PRO A 1 178 ? 2.728 7.522 1.775 1.00 19.91 176 PRO A CA 1
ATOM 1381 C C . PRO A 1 178 ? 1.872 6.961 0.670 1.00 19.91 176 PRO A C 1
ATOM 1382 O O . PRO A 1 178 ? 2.195 5.944 0.060 1.00 18.18 176 PRO A O 1
ATOM 1386 N N . GLY A 1 179 ? 0.765 7.617 0.431 1.00 18.61 177 GLY A N 1
ATOM 1387 C CA . GLY A 1 179 ? -0.053 7.314 -0.696 1.00 20.66 177 GLY A CA 1
ATOM 1388 C C . GLY A 1 179 ? -1.192 6.346 -0.478 1.00 20.75 177 GLY A C 1
ATOM 1389 O O . GLY A 1 179 ? -1.831 5.964 -1.462 1.00 19.77 177 GLY A O 1
ATOM 1390 N N . LYS A 1 180 ? -1.425 5.860 0.761 1.00 18.04 178 LYS A N 1
ATOM 1391 C CA . LYS A 1 180 ? -2.546 4.940 0.962 1.00 19.43 178 LYS A CA 1
ATOM 1392 C C . LYS A 1 180 ? -3.823 5.684 1.225 1.00 19.73 178 LYS A C 1
ATOM 1393 O O . LYS A 1 180 ? -3.813 6.710 1.876 1.00 18.51 178 LYS A O 1
ATOM 1399 N N . PRO A 1 181 ? -4.961 5.133 0.790 1.00 19.83 179 PRO A N 1
ATOM 1400 C CA . PRO A 1 181 ? -6.199 5.933 0.932 1.00 19.12 179 PRO A CA 1
ATOM 1401 C C . PRO A 1 181 ? -6.526 6.299 2.333 1.00 18.13 179 PRO A C 1
ATOM 1402 O O . PRO A 1 181 ? -7.127 7.350 2.546 1.00 16.55 179 PRO A O 1
ATOM 1406 N N . GLU A 1 182 ? -6.201 5.389 3.283 1.00 16.23 180 GLU A N 1
ATOM 1407 C CA . GLU A 1 182 ? -6.580 5.597 4.666 1.00 15.47 180 GLU A CA 1
ATOM 1408 C C . GLU A 1 182 ? -5.901 6.868 5.237 1.00 15.17 180 GLU A C 1
ATOM 1409 O O . GLU A 1 182 ? -6.434 7.456 6.175 1.00 15.84 180 GLU A O 1
ATOM 1415 N N . LEU A 1 183 ? -4.768 7.282 4.679 1.00 14.57 181 LEU A N 1
ATOM 1416 C CA . LEU A 1 183 ? -4.044 8.455 5.184 1.00 15.64 181 LEU A CA 1
ATOM 1417 C C . LEU A 1 183 ? -4.219 9.678 4.291 1.00 15.01 181 LEU A C 1
ATOM 1418 O O . LEU A 1 183 ? -3.414 10.577 4.341 1.00 14.23 181 LEU A O 1
ATOM 1423 N N . ASN A 1 184 ? -5.253 9.652 3.435 1.00 14.78 182 ASN A N 1
ATOM 1424 C CA . ASN A 1 184 ? -5.659 10.812 2.727 1.00 15.33 182 ASN A CA 1
ATOM 1425 C C . ASN A 1 184 ? -6.941 11.277 3.418 1.00 14.68 182 ASN A C 1
ATOM 1426 O O . ASN A 1 184 ? -7.940 10.556 3.432 1.00 16.21 182 ASN A O 1
ATOM 1431 N N . PHE A 1 185 ? -6.877 12.452 4.048 1.00 14.32 183 PHE A N 1
ATOM 1432 C CA . PHE A 1 185 ? -7.938 12.957 4.919 1.00 13.74 183 PHE A CA 1
ATOM 1433 C C . PHE A 1 185 ? -8.789 14.031 4.232 1.00 15.43 183 PHE A C 1
ATOM 1434 O O . PHE A 1 185 ? -9.706 14.642 4.861 1.00 15.58 183 PHE A O 1
ATOM 1442 N N . ASN A 1 186 ? -8.588 14.208 2.916 1.00 16.77 184 ASN A N 1
ATOM 1443 C CA . ASN A 1 186 ? -9.224 15.358 2.227 1.00 16.89 184 ASN A CA 1
ATOM 1444 C C . ASN A 1 186 ? -10.728 15.276 2.133 1.00 18.75 184 ASN A C 1
ATOM 1445 O O . ASN A 1 186 ? -11.431 16.295 2.001 1.00 17.37 184 ASN A O 1
ATOM 1450 N N . GLN A 1 187 ? -11.246 14.067 2.227 1.00 18.44 185 GLN A N 1
ATOM 1451 C CA . GLN A 1 187 ? -12.694 13.863 2.256 1.00 19.68 185 GLN A CA 1
ATOM 1452 C C . GLN A 1 187 ? -13.283 13.524 3.603 1.00 18.89 185 GLN A C 1
ATOM 1453 O O . GLN A 1 187 ? -14.469 13.205 3.697 1.00 19.22 185 GLN A O 1
ATOM 1459 N N . SER A 1 188 ? -12.508 13.675 4.679 1.00 18.83 186 SER A N 1
ATOM 1460 C CA . SER A 1 188 ? -13.030 13.382 6.036 1.00 19.11 186 SER A CA 1
ATOM 1461 C C . SER A 1 188 ? -12.836 14.591 6.980 1.00 19.09 186 SER A C 1
ATOM 1462 O O . SER A 1 188 ? -11.720 14.803 7.473 1.00 18.52 186 SER A O 1
ATOM 1465 N N . GLN A 1 189 ? -13.907 15.333 7.253 1.00 18.96 187 GLN A N 1
ATOM 1466 C CA . GLN A 1 189 ? -13.829 16.428 8.230 1.00 19.42 187 GLN A CA 1
ATOM 1467 C C . GLN A 1 189 ? -13.375 15.872 9.561 1.00 20.14 187 GLN A C 1
ATOM 1468 O O . GLN A 1 189 ? -12.591 16.496 10.270 1.00 17.44 187 GLN A O 1
ATOM 1474 N N . GLU A 1 190 ? -13.901 14.710 9.937 1.00 18.65 188 GLU A N 1
ATOM 1475 C CA . GLU A 1 190 ? -13.573 14.182 11.231 1.00 19.92 188 GLU A CA 1
ATOM 1476 C C . GLU A 1 190 ? -12.067 13.872 11.418 1.00 17.30 188 GLU A C 1
ATOM 1477 O O . GLU A 1 190 ? -11.536 14.149 12.520 1.00 16.05 188 GLU A O 1
ATOM 1483 N N . LEU A 1 191 ? -11.387 13.330 10.388 1.00 14.80 189 LEU A N 1
ATOM 1484 C CA . LEU A 1 191 ? -9.938 13.124 10.477 1.00 15.21 189 LEU A CA 1
ATOM 1485 C C . LEU A 1 191 ? -9.140 14.405 10.349 1.00 14.72 189 LEU A C 1
ATOM 1486 O O . LEU A 1 191 ? -8.087 14.559 10.964 1.00 14.75 189 LEU A O 1
ATOM 1491 N N . GLN A 1 192 ? -9.601 15.334 9.527 1.00 14.80 190 GLN A N 1
ATOM 1492 C CA . GLN A 1 192 ? -8.957 16.674 9.507 1.00 14.24 190 GLN A CA 1
ATOM 1493 C C . GLN A 1 192 ? -8.953 17.265 10.882 1.00 13.46 190 GLN A C 1
ATOM 1494 O O . GLN A 1 192 ? -7.964 17.781 11.335 1.00 12.89 190 GLN A O 1
ATOM 1500 N N . THR A 1 193 ? -10.087 17.202 11.559 1.00 14.71 191 THR A N 1
ATOM 1501 C CA . THR A 1 193 ? -10.142 17.825 12.890 1.00 15.19 191 THR A CA 1
ATOM 1502 C C . THR A 1 193 ? -9.271 17.084 13.919 1.00 13.90 191 THR A C 1
ATOM 1503 O O . THR A 1 193 ? -8.550 17.721 14.731 1.00 13.51 191 THR A O 1
ATOM 1507 N N . ALA A 1 194 ? -9.323 15.754 13.866 1.00 14.11 192 ALA A N 1
ATOM 1508 C CA . ALA A 1 194 ? -8.543 14.911 14.740 1.00 13.66 192 ALA A CA 1
ATOM 1509 C C . ALA A 1 194 ? -7.058 15.153 14.507 1.00 12.84 192 ALA A C 1
ATOM 1510 O O . ALA A 1 194 ? -6.314 15.236 15.469 1.00 12.47 192 ALA A O 1
ATOM 1512 N N . LEU A 1 195 ? -6.648 15.308 13.239 1.00 12.68 193 LEU A N 1
ATOM 1513 C CA . LEU A 1 195 ? -5.267 15.559 12.946 1.00 13.34 193 LEU A CA 1
ATOM 1514 C C . LEU A 1 195 ? -4.786 16.935 13.423 1.00 13.44 193 LEU A C 1
ATOM 1515 O O . LEU A 1 195 ? -3.684 17.073 14.002 1.00 11.74 193 LEU A O 1
ATOM 1520 N N . ALA A 1 196 ? -5.578 17.977 13.143 1.00 13.93 194 ALA A N 1
ATOM 1521 C CA . ALA A 1 196 ? -5.278 19.317 13.672 1.00 13.90 194 ALA A CA 1
ATOM 1522 C C . ALA A 1 196 ? -5.035 19.246 15.233 1.00 15.41 194 ALA A C 1
ATOM 1523 O O . ALA A 1 196 ? -4.060 19.791 15.732 1.00 14.89 194 ALA A O 1
ATOM 1525 N N . ASN A 1 197 ? -5.871 18.460 15.925 1.00 16.09 195 ASN A N 1
ATOM 1526 C CA . ASN A 1 197 ? -5.794 18.357 17.370 1.00 16.76 195 ASN A CA 1
ATOM 1527 C C . ASN A 1 197 ? -4.467 17.699 17.764 1.00 16.02 195 ASN A C 1
ATOM 1528 O O . ASN A 1 197 ? -3.772 18.164 18.705 1.00 14.26 195 ASN A O 1
ATOM 1533 N N . LEU A 1 198 ? -4.089 16.632 17.048 1.00 15.25 196 LEU A N 1
ATOM 1534 C CA . LEU A 1 198 ? -2.805 15.938 17.293 1.00 15.41 196 LEU A CA 1
ATOM 1535 C C . LEU A 1 198 ? -1.588 16.811 17.082 1.00 16.01 196 LEU A C 1
ATOM 1536 O O . LEU A 1 198 ? -0.665 16.826 17.910 1.00 16.01 196 LEU A O 1
ATOM 1541 N N . VAL A 1 199 ? -1.533 17.511 15.961 1.00 16.54 197 VAL A N 1
ATOM 1542 C CA . VAL A 1 199 ? -0.335 18.327 15.709 1.00 17.40 197 VAL A CA 1
ATOM 1543 C C . VAL A 1 199 ? -0.334 19.594 16.603 1.00 17.98 197 VAL A C 1
ATOM 1544 O O . VAL A 1 199 ? 0.725 20.170 16.809 1.00 19.56 197 VAL A O 1
ATOM 1548 N N . GLN A 1 200 ? -1.485 20.006 17.139 1.00 18.17 198 GLN A N 1
ATOM 1549 C CA . GLN A 1 200 ? -1.505 21.151 18.080 1.00 21.04 198 GLN A CA 1
ATOM 1550 C C . GLN A 1 200 ? -0.841 20.663 19.379 1.00 22.00 198 GLN A C 1
ATOM 1551 O O . GLN A 1 200 ? 0.030 21.342 19.913 1.00 18.65 198 GLN A O 1
ATOM 1557 N N . LYS A 1 201 ? -1.230 19.474 19.851 1.00 21.60 199 LYS A N 1
ATOM 1558 C CA . LYS A 1 201 ? -0.639 18.834 21.043 1.00 22.06 199 LYS A CA 1
ATOM 1559 C C . LYS A 1 201 ? 0.825 18.388 20.941 1.00 20.82 199 LYS A C 1
ATOM 1560 O O . LYS A 1 201 ? 1.639 18.518 21.899 1.00 20.15 199 LYS A O 1
ATOM 1566 N N . ARG A 1 202 ? 1.171 17.870 19.776 1.00 17.39 200 ARG A N 1
ATOM 1567 C CA . ARG A 1 202 ? 2.467 17.322 19.514 1.00 18.64 200 ARG A CA 1
ATOM 1568 C C . ARG A 1 202 ? 3.031 17.876 18.220 1.00 18.90 200 ARG A C 1
ATOM 1569 O O . ARG A 1 202 ? 3.185 17.122 17.205 1.00 17.36 200 ARG A O 1
ATOM 1577 N N . PRO A 1 203 ? 3.370 19.197 18.227 1.00 21.84 201 PRO A N 1
ATOM 1578 C CA . PRO A 1 203 ? 3.944 19.772 17.013 1.00 21.92 201 PRO A CA 1
ATOM 1579 C C . PRO A 1 203 ? 5.229 19.106 16.569 1.00 20.46 201 P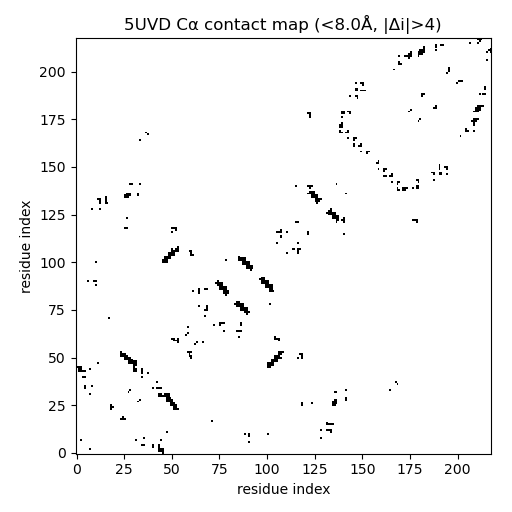RO A C 1
ATOM 1580 O O . PRO A 1 203 ? 5.512 19.102 15.375 1.00 18.95 201 PRO A O 1
ATOM 1584 N N . ASP A 1 204 ? 5.970 18.528 17.520 1.00 19.25 202 ASP A N 1
ATOM 1585 C CA . ASP A 1 204 ? 7.194 17.722 17.268 1.00 19.98 202 ASP A CA 1
ATOM 1586 C C . ASP A 1 204 ? 7.020 16.476 16.291 1.00 20.22 202 ASP A C 1
ATOM 1587 O O . ASP A 1 204 ? 7.972 16.054 15.604 1.00 20.07 202 ASP A O 1
ATOM 1592 N N . LEU A 1 205 ? 5.781 16.011 16.168 1.00 18.36 203 LEU A N 1
ATOM 1593 C CA . LEU A 1 205 ? 5.368 14.946 15.240 1.00 19.42 203 LEU A CA 1
ATOM 1594 C C . LEU A 1 205 ? 4.876 15.408 13.874 1.00 18.23 203 LEU A C 1
ATOM 1595 O O . LEU A 1 205 ? 4.624 14.606 13.009 1.00 17.37 203 LEU A O 1
ATOM 1600 N N . SER A 1 206 ? 4.735 16.719 13.695 1.00 17.69 204 SER A N 1
ATOM 1601 C CA . SER A 1 206 ? 4.132 17.254 12.496 1.00 16.96 204 SER A CA 1
ATOM 1602 C C . SER A 1 206 ? 4.858 16.870 11.211 1.00 17.98 204 SER A C 1
ATOM 1603 O O . SER A 1 206 ? 4.224 16.433 10.224 1.00 15.91 204 SER A O 1
ATOM 1606 N N . SER A 1 207 ? 6.190 16.967 11.190 1.00 17.18 205 SER A N 1
ATOM 1607 C CA . SER A 1 207 ? 6.888 16.664 9.933 1.00 20.08 205 SER A CA 1
ATOM 1608 C C . SER A 1 207 ? 6.828 15.133 9.636 1.00 18.36 205 SER A C 1
ATOM 1609 O O . SER A 1 207 ? 6.710 14.740 8.475 1.00 19.65 205 SER A O 1
ATOM 1612 N N . ALA A 1 208 ? 6.844 14.296 10.669 1.00 17.14 206 ALA A N 1
ATOM 1613 C CA . ALA A 1 208 ? 6.805 12.848 10.452 1.00 16.64 206 ALA A CA 1
ATOM 1614 C C . ALA A 1 208 ? 5.433 12.438 9.939 1.00 16.76 206 ALA A C 1
ATOM 1615 O O . ALA A 1 208 ? 5.326 11.595 9.076 1.00 16.71 206 ALA A O 1
ATOM 1617 N N . LEU A 1 209 ? 4.378 13.092 10.419 1.00 15.85 207 LEU A N 1
ATOM 1618 C CA . LEU A 1 209 ? 3.032 12.791 9.971 1.00 15.11 207 LEU A CA 1
ATOM 1619 C C . LEU A 1 209 ? 2.814 13.287 8.563 1.00 15.16 207 LEU A C 1
ATOM 1620 O O . LEU A 1 209 ? 2.199 12.629 7.708 1.00 14.98 207 LEU A O 1
ATOM 1625 N N . LYS A 1 210 ? 3.295 14.499 8.317 1.00 14.07 208 LYS A N 1
ATOM 1626 C CA . LYS A 1 210 ? 3.126 15.087 6.999 1.00 15.28 208 LYS A CA 1
ATOM 1627 C C . LYS A 1 210 ? 3.751 14.253 5.869 1.00 14.64 208 LYS A C 1
ATOM 1628 O O . LYS A 1 210 ? 3.251 14.233 4.722 1.00 14.12 208 LYS A O 1
ATOM 1634 N N . ALA A 1 211 ? 4.853 13.597 6.173 1.00 15.29 209 ALA A N 1
ATOM 1635 C CA . ALA A 1 211 ? 5.492 12.701 5.190 1.00 16.31 209 ALA A CA 1
ATOM 1636 C C . ALA A 1 211 ? 4.617 11.523 4.747 1.00 16.87 209 ALA A C 1
ATOM 1637 O O . ALA A 1 211 ? 4.850 10.937 3.669 1.00 14.95 209 ALA A O 1
ATOM 1639 N N . LYS A 1 212 ? 3.604 11.169 5.571 1.00 15.00 210 LYS A N 1
ATOM 1640 C CA . LYS A 1 212 ? 2.831 9.995 5.334 1.00 14.94 210 LYS A CA 1
ATOM 1641 C C . LYS A 1 212 ? 1.405 10.280 5.015 1.00 14.29 210 LYS A C 1
ATOM 1642 O O . LYS A 1 212 ? 0.720 9.417 4.492 1.00 14.31 210 LYS A O 1
ATOM 1648 N N . ILE A 1 213 ? 0.924 11.473 5.379 1.00 13.65 211 ILE A N 1
ATOM 1649 C CA . ILE A 1 213 ? -0.445 11.822 5.280 1.00 14.64 211 ILE A CA 1
ATOM 1650 C C . ILE A 1 213 ? -0.693 12.946 4.287 1.00 16.04 211 ILE A C 1
ATOM 1651 O O . ILE A 1 213 ? 0.002 13.927 4.304 1.00 18.34 211 ILE A O 1
ATOM 1656 N N . LYS A 1 214 ? -1.720 12.801 3.472 1.00 17.34 212 LYS A N 1
ATOM 1657 C CA . LYS A 1 214 ? -2.197 13.878 2.584 1.00 19.52 212 LYS A CA 1
ATOM 1658 C C . LYS A 1 214 ? -3.381 14.546 3.228 1.00 17.73 212 LYS A C 1
ATOM 1659 O O . LYS A 1 214 ? -4.365 13.895 3.459 1.00 15.83 212 LYS A O 1
ATOM 1665 N N . CYS A 1 215 ? -3.235 15.828 3.591 1.00 16.09 213 CYS A N 1
ATOM 1666 C CA . CYS A 1 215 ? -4.320 16.574 4.206 1.00 16.84 213 CYS A CA 1
ATOM 1667 C C . CYS A 1 215 ? -4.082 18.057 3.992 1.00 17.19 213 CYS A C 1
ATOM 1668 O O . CYS A 1 215 ? -3.353 18.695 4.739 1.00 16.60 213 CYS A O 1
ATOM 1671 N N . SER A 1 216 ? -4.706 18.598 2.979 1.00 16.66 214 SER A N 1
ATOM 1672 C CA . SER A 1 216 ? -4.505 19.972 2.619 1.00 19.26 214 SER A CA 1
ATOM 1673 C C . SER A 1 216 ? -4.953 20.951 3.710 1.00 17.96 214 SER A C 1
ATOM 1674 O O . SER A 1 216 ? -4.317 21.969 3.875 1.00 17.66 214 SER A O 1
ATOM 1677 N N . ALA A 1 217 ? -6.015 20.627 4.444 1.00 18.86 215 ALA A N 1
ATOM 1678 C CA . ALA A 1 217 ? -6.498 21.463 5.521 1.00 20.00 215 ALA A CA 1
ATOM 1679 C C . ALA A 1 217 ? -5.464 21.712 6.600 1.00 19.31 215 ALA A C 1
ATOM 1680 O O . ALA A 1 217 ? -5.354 22.833 7.107 1.00 20.06 215 ALA A O 1
ATOM 1682 N N . VAL A 1 218 ? -4.740 20.670 6.987 1.00 17.59 216 VAL A N 1
ATOM 1683 C CA . VAL A 1 218 ? -3.735 20.782 8.025 1.00 17.00 216 VAL A CA 1
ATOM 1684 C C . VAL A 1 218 ? -2.331 20.990 7.511 1.00 16.94 216 VAL A C 1
ATOM 1685 O O . VAL A 1 218 ? -1.572 21.693 8.127 1.00 16.93 216 VAL A O 1
ATOM 1689 N N . PHE A 1 219 ? -1.953 20.328 6.428 1.00 16.89 217 PHE A N 1
ATOM 1690 C CA . PHE A 1 219 ? -0.561 20.345 6.020 1.00 17.55 217 PHE A CA 1
ATOM 1691 C C . PHE A 1 219 ? -0.365 21.079 4.696 1.00 21.05 217 PHE A C 1
ATOM 1692 O O . PHE A 1 219 ? 0.783 21.196 4.258 1.00 22.86 217 PHE A O 1
ATOM 1700 N N . HIS A 1 220 ? -1.452 21.515 4.051 1.00 22.50 218 HIS A N 1
ATOM 1701 C CA . HIS A 1 220 ? -1.367 22.172 2.740 1.00 26.44 218 HIS A CA 1
ATOM 1702 C C . HIS A 1 220 ? -0.602 21.332 1.699 1.00 27.11 218 HIS A C 1
ATOM 1703 O O . HIS A 1 220 ? 0.199 21.864 0.944 1.00 26.25 218 HIS A O 1
ATOM 1710 N N . ASN A 1 221 ? -0.815 19.998 1.723 1.00 23.68 219 ASN A N 1
ATOM 1711 C CA . ASN A 1 221 ? -0.115 19.098 0.822 1.00 25.21 219 ASN A CA 1
ATOM 1712 C C . ASN A 1 221 ? -1.138 18.245 0.099 1.00 28.16 219 ASN A C 1
ATOM 1713 O O . ASN A 1 221 ? -0.838 17.165 -0.408 1.00 32.94 219 ASN A O 1
#

Nearest PDB structures (foldseek):
  5uvd-assembly1_A  TM=1.005E+00  e=3.888E-48  Paracoccidioides brasiliensis Pb18
  8an4-assembly1_A  TM=6.190E-01  e=2.510E-08  Mycobacterium tuberculosis H37Rv
  8u0p-assembly1_A  TM=5.832E-01  e=3.841E-04  Homo sapiens
  2rk9-assembly1_B  TM=2.243E-01  e=2.388E-02  Vibrio splendidus 12B01

Solvent-accessible surface area: 11078 Å² total; per-residue (Å²): 103,83,2,26,37,114,59,5,76,61,1,0,21,32,2,0,89,36,0,52,69,30,121,4,47,0,0,0,16,31,16,0,0,0,14,21,31,22,83,62,93,125,42,108,14,105,12,0,22,0,0,2,84,16,45,156,95,127,28,28,12,88,75,0,10,97,49,0,58,156,44,35,83,86,33,2,72,32,30,66,130,174,81,103,65,40,2,0,14,33,8,154,103,146,79,35,82,54,30,77,1,56,1,74,27,37,1,81,109,69,77,94,124,74,82,46,14,33,11,163,97,16,23,70,46,70,45,107,30,161,62,38,98,0,32,0,0,3,16,7,8,4,0,56,50,31,0,32,26,0,87,121,113,91,73,51,241,112,32,51,62,7,20,71,0,0,68,24,0,9,93,80,4,73,84,75,76,92,17,2,55,0,56,187,16,125,100,3,29,54,0,0,43,27,0,26,136,61,78,91,97,18,34,90,44,0,96,62,37,4,101,0,53,61,32,13,156,63

Secondary structure (DSSP, 8-state):
-PPPHHHHHHHHHHHHHHHHHTT--EEEEHHHHHHHT-S-TT---SSEEEEE---TT---HHHHHHHHHHH-TTTEEEEESSS-EEEEEEEEPTTS-EEEEEEEEEETTT-TT-GGG-TTTS-EEEEEETTEEEEEE-HHHHHHHHHHHHHHTTTSTTHHHHHHHHHHHGGG--TT-GGGB-TT-HHHHHHHHHHHHH-GGGHHHHHTT-B-HHHH--

Organism: Paracoccidioides brasiliensis (strain Pb18) (NCBI:txid502780)

InterPro domains:
  IPR014942 Nucleotidyl transferase AbiEii toxin, Type IV TA system [PF08843] (31-171)
  IPR043519 Nucleotidyltransferase superfamily [SSF81301] (6-150)

Sequence (218 aa):
APLSSDELKTVVSVLAQKLDSLNIDYAIMGGAATCLLSGDPNRRTEDVDLVIHVDHRKITADNLTTQLLKSFPSDFEGVSQFGHTIPAYKLRRPGGTVQLVELEVFDYQSWPQRPQYDLQTATRTTLNINGQKVKLFSPEWILREKILSQYQRQGSRKEGTDIRDIISMIPLAVPGKPELNFNQSQELQTALANLVQKRPDLSSALKAKIKCSAVFHN

Foldseek 3Di:
DWAFLVQLLVVQLVVLVVCVVVVKDKAWAPQSQLCVLDPDRVRTGQATEMEIEADPVRCFQLNVQVVCCVPPVVFWDWDDDPNRTFIWGFRADPVGHTDTHTYHYHYCVRVVVPCCSVPVQFAWDWDQRPNGTGIHGALLSRLLVLLLVLQVQPPHPCNVVSVVSNVSSLVRAAADRPSQECQPPPSSLVSNQVVCVVPVVCVVSSVRHHHDCSRPVD